Protein AF-0000000083951346 (afdb_homodimer)

Foldseek 3Di:
DPQWAKDAPDDPLLDQAKAWDDWDQDPQFIWTWIQRVNWIKIKGAPAWPDKDKDWPVVVVSNCVRANSNRHFKIKIDDDDPVVVLVVDPPRDPPPDAPWTWMWGDHNTMIMITIHGPDDIDMDTDDD/DPQWAKDAPDDPLQDQAKAWDDWDQDPQFIWTWIQRVNWIKIKGAPAWPDKDKDWPVVVVSNCVNANSNRHFKIKIDDDDPVVVLVPDPPRDPPPDAPWTWMWGDHNTMIMITIHGPDDIDMDTDDD

Structure (mmCIF, N/CA/C/O backbone):
data_AF-0000000083951346-model_v1
#
loop_
_entity.id
_entity.type
_entity.pdbx_description
1 polymer 'Uncharacterized protein'
#
loop_
_atom_site.group_PDB
_atom_site.id
_atom_site.type_symbol
_atom_site.label_atom_id
_atom_site.label_alt_id
_atom_site.label_comp_id
_atom_site.label_asym_id
_atom_site.label_entity_id
_atom_site.label_seq_id
_atom_site.pdbx_PDB_ins_code
_atom_site.Cartn_x
_atom_site.Cartn_y
_atom_site.Cartn_z
_atom_site.occupancy
_atom_site.B_iso_or_equiv
_atom_site.auth_seq_id
_atom_site.auth_comp_id
_atom_site.auth_asym_id
_atom_site.auth_atom_id
_atom_site.pdbx_PDB_model_num
ATOM 1 N N . MET A 1 1 ? 21.234 12.719 1.953 1 44.34 1 MET A N 1
ATOM 2 C CA . MET A 1 1 ? 19.844 12.367 1.73 1 44.34 1 MET A CA 1
ATOM 3 C C . MET A 1 1 ? 18.969 13.617 1.755 1 44.34 1 MET A C 1
ATOM 5 O O . MET A 1 1 ? 19.125 14.477 2.623 1 44.34 1 MET A O 1
ATOM 9 N N . LEU A 1 2 ? 18.438 14.008 0.618 1 54.19 2 LEU A N 1
ATOM 10 C CA . LEU A 1 2 ? 17.688 15.258 0.579 1 54.19 2 LEU A CA 1
ATOM 11 C C . LEU A 1 2 ? 16.578 15.258 1.628 1 54.19 2 LEU A C 1
ATOM 13 O O . LEU A 1 2 ? 15.977 14.211 1.901 1 54.19 2 LEU A O 1
ATOM 17 N N . GLU A 1 3 ? 16.516 16.219 2.391 1 69.62 3 GLU A N 1
ATOM 18 C CA . GLU A 1 3 ? 15.562 16.453 3.48 1 69.62 3 GLU A CA 1
ATOM 19 C C . GLU A 1 3 ? 14.125 16.391 2.982 1 69.62 3 GLU A C 1
ATOM 21 O O . GLU A 1 3 ? 13.812 16.906 1.911 1 69.62 3 GLU A O 1
ATOM 26 N N . THR A 1 4 ? 13.305 15.5 3.465 1 80.06 4 THR A N 1
ATOM 27 C CA . THR A 1 4 ? 11.883 15.453 3.154 1 80.06 4 THR A CA 1
ATOM 28 C C . THR A 1 4 ? 11.234 16.812 3.381 1 80.06 4 THR A C 1
ATOM 30 O O . THR A 1 4 ? 11.523 17.484 4.371 1 80.06 4 THR A O 1
ATOM 33 N N . LYS A 1 5 ? 10.547 17.344 2.381 1 83.38 5 LYS A N 1
ATOM 34 C CA . LYS A 1 5 ? 9.742 18.562 2.52 1 83.38 5 LYS A CA 1
ATOM 35 C C . LYS A 1 5 ? 8.25 18.25 2.402 1 83.38 5 LYS A C 1
ATOM 37 O O . LYS A 1 5 ? 7.805 17.703 1.386 1 83.38 5 LYS A O 1
ATOM 42 N N . GLY A 1 6 ? 7.574 18.422 3.49 1 87.75 6 GLY A N 1
ATOM 43 C CA . GLY A 1 6 ? 6.145 18.156 3.541 1 87.75 6 GLY A CA 1
ATOM 44 C C . GLY A 1 6 ? 5.344 19.344 4.059 1 87.75 6 GLY A C 1
ATOM 45 O O . GLY A 1 6 ? 5.746 20 5.02 1 87.75 6 GLY A O 1
ATOM 46 N N . LEU A 1 7 ? 4.266 19.656 3.389 1 87.81 7 LEU A N 1
ATOM 47 C CA . LEU A 1 7 ? 3.326 20.688 3.809 1 87.81 7 LEU A CA 1
ATOM 48 C C . LEU A 1 7 ? 2.043 20.078 4.355 1 87.81 7 LEU A C 1
ATOM 50 O O . LEU A 1 7 ? 1.389 19.281 3.67 1 87.81 7 LEU A O 1
ATOM 54 N N . PRO A 1 8 ? 1.695 20.406 5.555 1 89.06 8 PRO A N 1
ATOM 55 C CA . PRO A 1 8 ? 0.462 19.844 6.105 1 89.06 8 PRO A CA 1
ATOM 56 C C . PRO A 1 8 ? -0.786 20.312 5.363 1 89.06 8 PRO A C 1
ATOM 58 O O . PRO A 1 8 ? -0.912 21.5 5.051 1 89.06 8 PRO A O 1
ATOM 61 N N . ILE A 1 9 ? -1.622 19.422 5.043 1 87.94 9 ILE A N 1
ATOM 62 C CA . ILE A 1 9 ? -2.871 19.734 4.355 1 87.94 9 ILE A CA 1
ATOM 63 C C . ILE A 1 9 ? -4.039 19.625 5.332 1 87.94 9 ILE A C 1
ATOM 65 O O . ILE A 1 9 ? -5.062 20.297 5.172 1 87.94 9 ILE A O 1
ATOM 69 N N . ALA A 1 10 ? -3.984 18.734 6.223 1 76.25 10 ALA A N 1
ATOM 70 C CA . ALA A 1 10 ? -4.98 18.641 7.285 1 76.25 10 ALA A CA 1
ATOM 71 C C . ALA A 1 10 ? -4.367 18.969 8.648 1 76.25 10 ALA A C 1
ATOM 73 O O . ALA A 1 10 ? -3.453 18.266 9.102 1 76.25 10 ALA A O 1
ATOM 74 N N . THR A 1 11 ? -4.859 19.984 9.094 1 69 11 THR A N 1
ATOM 75 C CA . THR A 1 11 ? -4.324 20.453 10.367 1 69 11 THR A CA 1
ATOM 76 C C . THR A 1 11 ? -5.426 20.531 11.422 1 69 11 THR A C 1
ATOM 78 O O . THR A 1 11 ? -5.195 21 12.539 1 69 11 THR A O 1
ATOM 81 N N . ASP A 1 12 ? -6.484 19.953 10.961 1 73.31 12 ASP A N 1
ATOM 82 C CA . ASP A 1 12 ? -7.559 19.969 11.945 1 73.31 12 ASP A CA 1
ATOM 83 C C . ASP A 1 12 ? -7.328 18.922 13.031 1 73.31 12 ASP A C 1
ATOM 85 O O . ASP A 1 12 ? -6.855 17.812 12.742 1 73.31 12 ASP A O 1
ATOM 89 N N . TYR A 1 13 ? -7.691 19.234 14.211 1 69 13 TYR A N 1
ATOM 90 C CA . TYR A 1 13 ? -7.578 18.375 15.391 1 69 13 TYR A CA 1
ATOM 91 C C . TYR A 1 13 ? -6.152 17.875 15.562 1 69 13 TYR A C 1
ATOM 93 O O . TYR A 1 13 ? -5.898 16.672 15.531 1 69 13 TYR A O 1
ATOM 101 N N . LEU A 1 14 ? -5.242 18.906 15.438 1 66.25 14 LEU A N 1
ATOM 102 C CA . LEU A 1 14 ? -3.84 18.594 15.688 1 66.25 14 LEU A CA 1
ATOM 103 C C . LEU A 1 14 ? -3.662 17.953 17.062 1 66.25 14 LEU A C 1
ATOM 105 O O . LEU A 1 14 ? -4.277 18.391 18.031 1 66.25 14 LEU A O 1
ATOM 109 N N . GLY A 1 15 ? -3.328 16.672 17.141 1 69.44 15 GLY A N 1
ATOM 110 C CA . GLY A 1 15 ? -2.996 15.898 18.312 1 69.44 15 GLY A CA 1
ATOM 111 C C . GLY A 1 15 ? -2.156 14.68 18.016 1 69.44 15 GLY A C 1
ATOM 112 O O . GLY A 1 15 ? -1.783 14.445 16.859 1 69.44 15 GLY A O 1
ATOM 113 N N . ASP A 1 16 ? -1.761 14.156 19.016 1 78.12 16 ASP A N 1
ATOM 114 C CA . ASP A 1 16 ? -0.879 13 18.906 1 78.12 16 ASP A CA 1
ATOM 115 C C . ASP A 1 16 ? -1.68 11.703 18.875 1 78.12 16 ASP A C 1
ATOM 117 O O . ASP A 1 16 ? -1.111 10.617 18.719 1 78.12 16 ASP A O 1
ATOM 121 N N . GLU A 1 17 ? -3.08 12.008 18.906 1 88.44 17 GLU A N 1
ATOM 122 C CA . GLU A 1 17 ? -3.9 10.797 18.906 1 88.44 17 GLU A CA 1
ATOM 123 C C . GLU A 1 17 ? -4.551 10.562 17.547 1 88.44 17 GLU A C 1
ATOM 125 O O . GLU A 1 17 ? -5.738 10.836 17.375 1 88.44 17 GLU A O 1
ATOM 130 N N . VAL A 1 18 ? -3.854 10.203 16.641 1 92.75 18 VAL A N 1
ATOM 131 C CA . VAL A 1 18 ? -4.316 9.797 15.32 1 92.75 18 VAL A CA 1
ATOM 132 C C . VAL A 1 18 ? -4.109 8.297 15.141 1 92.75 18 VAL A C 1
ATOM 134 O O . VAL A 1 18 ? -2.98 7.801 15.211 1 92.75 18 VAL A O 1
ATOM 137 N N . ARG A 1 19 ? -5.227 7.613 14.945 1 94.75 19 ARG A N 1
ATOM 138 C CA . ARG A 1 19 ? -5.168 6.16 14.82 1 94.75 19 ARG A CA 1
ATOM 139 C C . ARG A 1 19 ? -5.711 5.703 13.469 1 94.75 19 ARG A C 1
ATOM 141 O O . ARG A 1 19 ? -6.734 6.207 13.008 1 94.75 19 ARG A O 1
ATOM 148 N N . PHE A 1 20 ? -4.996 4.809 12.945 1 96.25 20 PHE A N 1
ATOM 149 C CA . PHE A 1 20 ? -5.414 4.172 11.703 1 96.25 20 PHE A CA 1
ATOM 150 C C . PHE A 1 20 ? -6.535 3.17 11.961 1 96.25 20 PHE A C 1
ATOM 152 O O . PHE A 1 20 ? -6.473 2.393 12.914 1 96.25 20 PHE A O 1
ATOM 159 N N . ILE A 1 21 ? -7.574 3.182 11.109 1 97.31 21 ILE A N 1
ATOM 160 C CA . ILE A 1 21 ? -8.68 2.244 11.281 1 97.31 21 ILE A CA 1
ATOM 161 C C . ILE A 1 21 ? -8.711 1.255 10.125 1 97.31 21 ILE A C 1
ATOM 163 O O . ILE A 1 21 ? -8.664 0.04 10.328 1 97.31 21 ILE A O 1
ATOM 167 N N . ARG A 1 22 ? -8.789 1.801 8.922 1 98.12 22 ARG A N 1
ATOM 168 C CA . ARG A 1 22 ? -8.891 0.912 7.77 1 98.12 22 ARG A CA 1
ATOM 169 C C . ARG A 1 22 ? -8.469 1.622 6.488 1 98.12 22 ARG A C 1
ATOM 171 O O . ARG A 1 22 ? -8.469 2.854 6.426 1 98.12 22 ARG A O 1
ATOM 178 N N . LEU A 1 23 ? -8 0.886 5.527 1 98.69 23 LEU A N 1
ATOM 179 C CA . LEU A 1 23 ? -7.656 1.321 4.176 1 98.69 23 LEU A CA 1
ATOM 180 C C . LEU A 1 23 ? -8.328 0.434 3.133 1 98.69 23 LEU A C 1
ATOM 182 O O . LEU A 1 23 ? -8.219 -0.792 3.191 1 98.69 23 LEU A O 1
ATOM 186 N N . CYS A 1 24 ? -9.109 1.025 2.229 1 98.75 24 CYS A N 1
ATOM 187 C CA . CYS A 1 24 ? -9.742 0.291 1.142 1 98.75 24 CYS A CA 1
ATOM 188 C C . CYS A 1 24 ? -9.461 0.949 -0.203 1 98.75 24 CYS A C 1
ATOM 190 O O . CYS A 1 24 ? -9.617 2.162 -0.35 1 98.75 24 CYS A O 1
ATOM 192 N N . TYR A 1 25 ? -9.023 0.159 -1.106 1 98.5 25 TYR A N 1
ATOM 193 C CA . TYR A 1 25 ? -8.727 0.633 -2.453 1 98.5 25 TYR A CA 1
ATOM 194 C C . TYR A 1 25 ? -9.461 -0.204 -3.498 1 98.5 25 TYR A C 1
ATOM 196 O O . TYR A 1 25 ? -9.445 -1.436 -3.439 1 98.5 25 TYR A O 1
ATOM 204 N N . ASP A 1 26 ? -10.172 0.441 -4.344 1 97.88 26 ASP A N 1
ATOM 205 C CA . ASP A 1 26 ? -10.82 -0.194 -5.488 1 97.88 26 ASP A CA 1
ATOM 206 C C . ASP A 1 26 ? -10.938 0.78 -6.66 1 97.88 26 ASP A C 1
ATOM 208 O O . ASP A 1 26 ? -10.18 1.743 -6.754 1 97.88 26 ASP A O 1
ATOM 212 N N . SER A 1 27 ? -11.812 0.494 -7.605 1 95.81 27 SER A N 1
ATOM 213 C CA . SER A 1 27 ? -11.922 1.285 -8.828 1 95.81 27 SER A CA 1
ATOM 214 C C . SER A 1 27 ? -12.383 2.707 -8.523 1 95.81 27 SER A C 1
ATOM 216 O O . SER A 1 27 ? -12.258 3.598 -9.367 1 95.81 27 SER A O 1
ATOM 218 N N . GLN A 1 28 ? -12.961 2.953 -7.312 1 95.69 28 GLN A N 1
ATOM 219 C CA . GLN A 1 28 ? -13.469 4.277 -6.965 1 95.69 28 GLN A CA 1
ATOM 220 C C . GLN A 1 28 ? -12.383 5.125 -6.305 1 95.69 28 GLN A C 1
ATOM 222 O O . GLN A 1 28 ? -12.586 6.32 -6.066 1 95.69 28 GLN A O 1
ATOM 227 N N . GLY A 1 29 ? -11.258 4.547 -6.047 1 97.06 29 GLY A N 1
ATOM 228 C CA . GLY A 1 29 ? -10.172 5.27 -5.41 1 97.06 29 GLY A CA 1
ATOM 229 C C . GLY A 1 29 ? -9.703 4.629 -4.113 1 97.06 29 GLY A C 1
ATOM 230 O O . GLY A 1 29 ? -9.883 3.428 -3.912 1 97.06 29 GLY A O 1
ATOM 231 N N . LEU A 1 30 ? -8.984 5.363 -3.355 1 98.12 30 LEU A N 1
ATOM 232 C CA . LEU A 1 30 ? -8.438 4.922 -2.078 1 98.12 30 LEU A CA 1
ATOM 233 C C . LEU A 1 30 ? -9.109 5.648 -0.917 1 98.12 30 LEU A C 1
ATOM 235 O O . LEU A 1 30 ? -9.172 6.883 -0.904 1 98.12 30 LEU A O 1
ATOM 239 N N . ASP A 1 31 ? -9.68 4.914 -0.006 1 98.5 31 ASP A N 1
ATOM 240 C CA . ASP A 1 31 ? -10.258 5.449 1.223 1 98.5 31 ASP A CA 1
ATOM 241 C C . ASP A 1 31 ? -9.453 5.02 2.443 1 98.5 31 ASP A C 1
ATOM 243 O O . ASP A 1 31 ? -9.18 3.83 2.629 1 98.5 31 ASP A O 1
ATOM 247 N N . ILE A 1 32 ? -9.039 5.965 3.203 1 98.06 32 ILE A N 1
ATOM 248 C CA . ILE A 1 32 ? -8.367 5.699 4.469 1 98.06 32 ILE A CA 1
ATOM 249 C C . ILE A 1 32 ? -9.18 6.281 5.621 1 98.06 32 ILE A C 1
ATOM 251 O O . ILE A 1 32 ? -9.461 7.48 5.645 1 98.06 32 ILE A O 1
ATOM 255 N N . GLU A 1 33 ? -9.531 5.402 6.492 1 97.69 33 GLU A N 1
ATOM 256 C CA . GLU A 1 33 ? -10.289 5.82 7.664 1 97.69 33 GLU A CA 1
ATOM 257 C C . GLU A 1 33 ? -9.383 5.953 8.891 1 97.69 33 GLU A C 1
ATOM 259 O O . GLU A 1 33 ? -8.594 5.051 9.18 1 97.69 33 GLU A O 1
ATOM 264 N N . LEU A 1 34 ? -9.523 7.051 9.594 1 95.69 34 LEU A N 1
ATOM 265 C CA . LEU A 1 34 ? -8.719 7.348 10.773 1 95.69 34 LEU A CA 1
ATOM 266 C C . LEU A 1 34 ? -9.609 7.801 11.93 1 95.69 34 LEU A C 1
ATOM 268 O O . LEU A 1 34 ? -10.734 8.258 11.719 1 95.69 34 LEU A O 1
ATOM 272 N N . SER A 1 35 ? -9.109 7.598 13.094 1 95.31 35 SER A N 1
ATOM 273 C CA . SER A 1 35 ? -9.586 8.312 14.273 1 95.31 35 SER A CA 1
ATOM 274 C C . SER A 1 35 ? -8.625 9.43 14.664 1 95.31 35 SER A C 1
ATOM 276 O O . SER A 1 35 ? -7.461 9.18 14.984 1 95.31 35 SER A O 1
ATOM 278 N N . VAL A 1 36 ? -9.07 10.672 14.586 1 92.81 36 VAL A N 1
ATOM 279 C CA . VAL A 1 36 ? -8.273 11.836 14.945 1 92.81 36 VAL A CA 1
ATOM 280 C C . VAL A 1 36 ? -8.828 12.477 16.219 1 92.81 36 VAL A C 1
ATOM 282 O O . VAL A 1 36 ? -9.875 13.125 16.188 1 92.81 36 VAL A O 1
ATOM 285 N N . GLU A 1 37 ? -8.117 12.25 17.297 1 90.31 37 GLU A N 1
ATOM 286 C CA . GLU A 1 37 ? -8.531 12.773 18.594 1 90.31 37 GLU A CA 1
ATOM 287 C C . GLU A 1 37 ? -9.969 12.398 18.906 1 90.31 37 GLU A C 1
ATOM 289 O O . GLU A 1 37 ? -10.758 13.242 19.344 1 90.31 37 GLU A O 1
ATOM 294 N N . GLY A 1 38 ? -10.266 11.18 18.5 1 90.31 38 GLY A N 1
ATOM 295 C CA . GLY A 1 38 ? -11.57 10.648 18.844 1 90.31 38 GLY A CA 1
ATOM 296 C C . GLY A 1 38 ? -12.594 10.828 17.734 1 90.31 38 GLY A C 1
ATOM 297 O O . GLY A 1 38 ? -13.672 10.234 17.781 1 90.31 38 GLY A O 1
ATOM 298 N N . SER A 1 39 ? -12.344 11.719 16.828 1 92.56 39 SER A N 1
ATOM 299 C CA . SER A 1 39 ? -13.242 11.938 15.703 1 92.56 39 SER A CA 1
ATOM 300 C C . SER A 1 39 ? -12.852 11.078 14.508 1 92.56 39 SER A C 1
ATOM 302 O O . SER A 1 39 ? -11.664 10.93 14.211 1 92.56 39 SER A O 1
ATOM 304 N N . ARG A 1 40 ? -13.805 10.594 13.852 1 94.25 40 ARG A N 1
ATOM 305 C CA . ARG A 1 40 ? -13.531 9.734 12.703 1 94.25 40 ARG A CA 1
ATOM 306 C C . ARG A 1 40 ? -13.43 10.547 11.414 1 94.25 40 ARG A C 1
ATOM 308 O O . ARG A 1 40 ? -14.305 11.367 11.133 1 94.25 40 ARG A O 1
ATOM 315 N N . ALA A 1 41 ? -12.43 10.297 10.672 1 94.25 41 ALA A N 1
ATOM 316 C CA . ALA A 1 41 ? -12.195 10.969 9.398 1 94.25 41 ALA A CA 1
ATOM 317 C C . ALA A 1 41 ? -11.984 9.953 8.273 1 94.25 41 ALA A C 1
ATOM 319 O O . ALA A 1 41 ? -11.352 8.914 8.477 1 94.25 41 ALA A O 1
ATOM 320 N N . LEU A 1 42 ? -12.586 10.227 7.152 1 96.81 42 LEU A N 1
ATOM 321 C CA . LEU A 1 42 ? -12.336 9.484 5.922 1 96.81 42 LEU A CA 1
ATOM 322 C C . LEU A 1 42 ? -11.578 10.336 4.914 1 96.81 42 LEU A C 1
ATOM 324 O O . LEU A 1 42 ? -12.047 11.398 4.516 1 96.81 42 LEU A O 1
ATOM 328 N N . VAL A 1 43 ? -10.398 9.891 4.586 1 96.69 43 VAL A N 1
ATOM 329 C CA . VAL A 1 43 ? -9.602 10.562 3.559 1 96.69 43 VAL A CA 1
ATOM 330 C C . VAL A 1 43 ? -9.742 9.812 2.232 1 96.69 43 VAL A C 1
ATOM 332 O O . VAL A 1 43 ? -9.43 8.625 2.143 1 96.69 43 VAL A O 1
ATOM 335 N N . HIS A 1 44 ? -10.172 10.531 1.217 1 97.5 44 HIS A N 1
ATOM 336 C CA . HIS A 1 44 ? -10.398 9.922 -0.092 1 97.5 44 HIS A CA 1
ATOM 337 C C . HIS A 1 44 ? -9.414 10.469 -1.125 1 97.5 44 HIS A C 1
ATOM 339 O O . HIS A 1 44 ? -9.266 11.688 -1.263 1 97.5 44 HIS A O 1
ATOM 345 N N . PHE A 1 45 ? -8.711 9.57 -1.829 1 96.94 45 PHE A N 1
ATOM 346 C CA . PHE A 1 45 ? -7.836 9.914 -2.943 1 96.94 45 PHE A CA 1
ATOM 347 C C . PHE A 1 45 ? -8.406 9.398 -4.258 1 96.94 45 PHE A C 1
ATOM 349 O O . PHE A 1 45 ? -8.703 8.211 -4.387 1 96.94 45 PHE A O 1
ATOM 356 N N . ASP A 1 46 ? -8.477 10.25 -5.164 1 95.25 46 ASP A N 1
ATOM 357 C CA . ASP A 1 46 ? -8.859 9.859 -6.52 1 95.25 46 ASP A CA 1
ATOM 358 C C . ASP A 1 46 ? -7.629 9.664 -7.402 1 95.25 46 ASP A C 1
ATOM 360 O O . ASP A 1 46 ? -6.535 10.133 -7.07 1 95.25 46 ASP A O 1
ATOM 364 N N . SER A 1 47 ? -7.77 8.906 -8.508 1 92.69 47 SER A N 1
ATOM 365 C CA . SER A 1 47 ? -6.75 8.742 -9.539 1 92.69 47 SER A CA 1
ATOM 366 C C . SER A 1 47 ? -5.426 8.289 -8.938 1 92.69 47 SER A C 1
ATOM 368 O O . SER A 1 47 ? -4.379 8.883 -9.195 1 92.69 47 SER A O 1
ATOM 370 N N . VAL A 1 48 ? -5.527 7.336 -8.094 1 94.06 48 VAL A N 1
ATOM 371 C CA . VAL A 1 48 ? -4.359 6.82 -7.383 1 94.06 48 VAL A CA 1
ATOM 372 C C . VAL A 1 48 ? -3.477 6.031 -8.344 1 94.06 48 VAL A C 1
ATOM 374 O O . VAL A 1 48 ? -3.975 5.219 -9.133 1 94.06 48 VAL A O 1
ATOM 377 N N . VAL A 1 49 ? -2.201 6.305 -8.289 1 91.25 49 VAL A N 1
ATOM 378 C CA . VAL A 1 49 ? -1.22 5.605 -9.117 1 91.25 49 VAL A CA 1
ATOM 379 C C . VAL A 1 49 ? -0.539 4.516 -8.289 1 91.25 49 VAL A C 1
ATOM 381 O O . VAL A 1 49 ? -0.169 3.467 -8.82 1 91.25 49 VAL A O 1
ATOM 384 N N . GLY A 1 50 ? -0.372 4.766 -7.082 1 94.69 50 GLY A N 1
ATOM 385 C CA . GLY A 1 50 ? 0.215 3.809 -6.156 1 94.69 50 GLY A CA 1
ATOM 386 C C . GLY A 1 50 ? 0.152 4.262 -4.711 1 94.69 50 GLY A C 1
ATOM 387 O O . GLY A 1 50 ? -0.094 5.434 -4.43 1 94.69 50 GLY A O 1
ATOM 388 N N . PHE A 1 51 ? 0.336 3.33 -3.814 1 97.06 51 PHE A N 1
ATOM 389 C CA . PHE A 1 51 ? 0.441 3.672 -2.4 1 97.06 51 PHE A CA 1
ATOM 390 C C . PHE A 1 51 ? 1.242 2.617 -1.647 1 97.06 51 PHE A C 1
ATOM 392 O O . PHE A 1 51 ? 1.416 1.498 -2.133 1 97.06 51 PHE A O 1
ATOM 399 N N . ARG A 1 52 ? 1.69 3.035 -0.501 1 96.5 52 ARG A N 1
ATOM 400 C CA . ARG A 1 52 ? 2.514 2.223 0.389 1 96.5 52 ARG A CA 1
ATOM 401 C C . ARG A 1 52 ? 2.102 2.416 1.845 1 96.5 52 ARG A C 1
ATOM 403 O O . ARG A 1 52 ? 1.908 3.547 2.295 1 96.5 52 ARG A O 1
ATOM 410 N N . MET A 1 53 ? 1.829 1.314 2.506 1 96.88 53 MET A N 1
ATOM 411 C CA . MET A 1 53 ? 1.558 1.35 3.939 1 96.88 53 MET A CA 1
ATOM 412 C C . MET A 1 53 ? 2.691 0.701 4.727 1 96.88 53 MET A C 1
ATOM 414 O O . MET A 1 53 ? 3.119 -0.409 4.402 1 96.88 53 MET A O 1
ATOM 418 N N . LEU A 1 54 ? 3.287 1.391 5.676 1 94.12 54 LEU A N 1
ATOM 419 C CA . LEU A 1 54 ? 4.32 0.889 6.578 1 94.12 54 LEU A CA 1
ATOM 420 C C . LEU A 1 54 ? 4.039 1.315 8.016 1 94.12 54 LEU A C 1
ATOM 422 O O . LEU A 1 54 ? 3.299 2.273 8.25 1 94.12 54 LEU A O 1
ATOM 426 N N . ASP A 1 55 ? 4.652 0.578 8.875 1 90.44 55 ASP A N 1
ATOM 427 C CA . ASP A 1 55 ? 4.602 0.997 10.273 1 90.44 55 ASP A CA 1
ATOM 428 C C . ASP A 1 55 ? 5.34 2.316 10.477 1 90.44 55 ASP A C 1
ATOM 430 O O . ASP A 1 55 ? 6.309 2.607 9.773 1 90.44 55 ASP A O 1
ATOM 434 N N . GLU A 1 56 ? 4.961 3.092 11.391 1 84 56 GLU A N 1
ATOM 435 C CA . GLU A 1 56 ? 5.531 4.402 11.688 1 84 56 GLU A CA 1
ATOM 436 C C . GLU A 1 56 ? 7.023 4.301 11.984 1 84 56 GLU A C 1
ATOM 438 O O . GLU A 1 56 ? 7.797 5.195 11.633 1 84 56 GLU A O 1
ATOM 443 N N . GLY A 1 57 ? 7.406 3.209 12.602 1 82.19 57 GLY A N 1
ATOM 444 C CA . GLY A 1 57 ? 8.812 3.018 12.922 1 82.19 57 GLY A CA 1
ATOM 445 C C . GLY A 1 57 ? 9.688 2.865 11.688 1 82.19 57 GLY A C 1
ATOM 446 O O . GLY A 1 57 ? 10.906 3.041 11.758 1 82.19 57 GLY A O 1
ATOM 447 N N . ASP A 1 58 ? 9.055 2.586 10.602 1 83.69 58 ASP A N 1
ATOM 448 C CA . 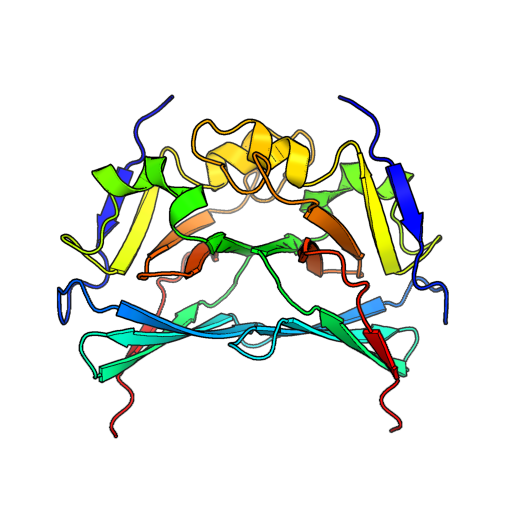ASP A 1 58 ? 9.805 2.367 9.367 1 83.69 58 ASP A CA 1
ATOM 449 C C . ASP A 1 58 ? 9.875 3.645 8.531 1 83.69 58 ASP A C 1
ATOM 451 O O . ASP A 1 58 ? 10.453 3.652 7.445 1 83.69 58 ASP A O 1
ATOM 455 N N . LEU A 1 59 ? 9.297 4.77 9.008 1 83 59 LEU A N 1
ATOM 456 C CA . LEU A 1 59 ? 9.297 6.031 8.281 1 83 59 LEU A CA 1
ATOM 457 C C . LEU A 1 59 ? 9.805 7.168 9.156 1 83 59 LEU A C 1
ATOM 459 O O . LEU A 1 59 ? 9.391 8.32 8.992 1 83 59 LEU A O 1
ATOM 463 N N . MET A 1 60 ? 10.641 6.852 10.031 1 78.06 60 MET A N 1
ATOM 464 C CA . MET A 1 60 ? 11.117 7.812 11.023 1 78.06 60 MET A CA 1
ATOM 465 C C . MET A 1 60 ? 11.836 8.977 10.352 1 78.06 60 MET A C 1
ATOM 467 O O . MET A 1 60 ? 11.828 10.094 10.859 1 78.06 60 MET A O 1
ATOM 471 N N . GLU A 1 61 ? 12.367 8.836 9.25 1 80.56 61 GLU A N 1
ATOM 472 C CA . GLU A 1 61 ? 13.109 9.883 8.547 1 80.56 61 GLU A CA 1
ATOM 473 C C . GLU A 1 61 ? 12.18 11.008 8.102 1 80.56 61 GLU A C 1
ATOM 475 O O . GLU A 1 61 ? 12.633 12.117 7.809 1 80.56 61 GLU A O 1
ATOM 480 N N . PHE A 1 62 ? 10.922 10.742 8.078 1 80.5 62 PHE A N 1
ATOM 481 C CA . PHE A 1 62 ? 9.953 11.734 7.629 1 80.5 62 PHE A CA 1
ATOM 482 C C . PHE A 1 62 ? 9.461 12.578 8.805 1 80.5 62 PHE A C 1
ATOM 484 O O . PHE A 1 62 ? 8.867 13.641 8.609 1 80.5 62 PHE A O 1
ATOM 491 N N . TRP A 1 63 ? 9.789 12.211 10.047 1 78.81 63 TRP A N 1
ATOM 492 C CA . TRP A 1 63 ? 9.125 12.758 11.219 1 78.81 63 TRP A CA 1
ATOM 493 C C . TRP A 1 63 ? 9.57 14.195 11.469 1 78.81 63 TRP A C 1
ATOM 495 O O . TRP A 1 63 ? 8.852 14.977 12.109 1 78.81 63 TRP A O 1
ATOM 505 N N . THR A 1 64 ? 10.695 14.461 10.984 1 80.38 64 THR A N 1
ATOM 506 C CA . THR A 1 64 ? 11.156 15.828 11.203 1 80.38 64 THR A CA 1
ATOM 507 C C . THR A 1 64 ? 10.227 16.828 10.531 1 80.38 64 THR A C 1
ATOM 509 O O . THR A 1 64 ? 9.969 17.906 11.078 1 80.38 64 THR A O 1
ATOM 512 N N . GLU A 1 65 ? 9.672 16.438 9.422 1 81.88 65 GLU A N 1
ATOM 513 C CA . GLU A 1 65 ? 8.82 17.344 8.656 1 81.88 65 GLU A CA 1
ATOM 514 C C . GLU A 1 65 ? 7.355 16.922 8.727 1 81.88 65 GLU A C 1
ATOM 516 O O . GLU A 1 65 ? 6.457 17.75 8.578 1 81.88 65 GLU A O 1
ATOM 521 N N . CYS A 1 66 ? 7.172 15.711 8.922 1 85.88 66 CYS A N 1
ATOM 522 C CA . CYS A 1 66 ? 5.824 15.156 8.875 1 85.88 66 CYS A CA 1
ATOM 523 C C . CYS A 1 66 ? 5.508 14.391 10.156 1 85.88 66 CYS A C 1
ATOM 525 O O . CYS A 1 66 ? 5.637 13.164 10.195 1 85.88 66 CYS A O 1
ATOM 527 N N . SER A 1 67 ? 5.191 15.086 11.156 1 83.81 67 SER A N 1
ATOM 528 C CA . SER A 1 67 ? 4.879 14.445 12.43 1 83.81 67 SER A CA 1
ATOM 529 C C . SER A 1 67 ? 3.496 14.844 12.93 1 83.81 67 SER A C 1
ATOM 531 O O . SER A 1 67 ? 2.924 15.828 12.453 1 83.81 67 SER A O 1
ATOM 533 N N . LEU A 1 68 ? 3.062 14.125 13.906 1 85.19 68 LEU A N 1
ATOM 534 C CA . LEU A 1 68 ? 1.727 14.344 14.453 1 85.19 68 LEU A CA 1
ATOM 535 C C . LEU A 1 68 ? 1.65 15.68 15.18 1 85.19 68 LEU A C 1
ATOM 537 O O . LEU A 1 68 ? 0.557 16.188 15.43 1 85.19 68 LEU A O 1
ATOM 541 N N . SER A 1 69 ? 2.775 16.172 15.422 1 83.56 69 SER A N 1
ATOM 542 C CA . SER A 1 69 ? 2.785 17.469 16.078 1 83.56 69 SER A CA 1
ATOM 543 C C . SER A 1 69 ? 2.41 18.578 15.094 1 83.56 69 SER A C 1
ATOM 545 O O . SER A 1 69 ? 1.912 19.641 15.5 1 83.56 69 SER A O 1
ATOM 547 N N . ASN A 1 70 ? 2.617 18.297 13.82 1 85.94 70 ASN A N 1
ATOM 548 C CA . ASN A 1 70 ? 2.383 19.359 12.836 1 85.94 70 ASN A CA 1
ATOM 549 C C . ASN A 1 70 ? 1.253 18.984 11.875 1 85.94 70 ASN A C 1
ATOM 551 O O . ASN A 1 70 ? 0.852 19.797 11.039 1 85.94 70 ASN A O 1
ATOM 555 N N . GLY A 1 71 ? 0.744 17.812 11.992 1 89.31 71 GLY A N 1
ATOM 556 C CA . GLY A 1 71 ? -0.34 17.359 11.133 1 89.31 71 GLY A CA 1
ATOM 557 C C . GLY A 1 71 ? -0.402 15.852 10.984 1 89.31 71 GLY A C 1
ATOM 558 O O . GLY A 1 71 ? 0.41 15.133 11.562 1 89.31 71 GLY A O 1
ATOM 559 N N . TRP A 1 72 ? -1.425 15.477 10.219 1 92.38 72 TRP A N 1
ATOM 560 C CA . TRP A 1 72 ? -1.548 14.039 10.031 1 92.38 72 TRP A CA 1
ATOM 561 C C . TRP A 1 72 ? -1.729 13.688 8.562 1 92.38 72 TRP A C 1
ATOM 563 O O . TRP A 1 72 ? -1.802 12.516 8.203 1 92.38 72 TRP A O 1
ATOM 573 N N . LEU A 1 73 ? -1.783 14.711 7.777 1 94.19 73 LEU A N 1
ATOM 574 C CA . LEU A 1 73 ? -1.808 14.578 6.324 1 94.19 73 LEU A CA 1
ATOM 575 C C . LEU A 1 73 ? -0.935 15.641 5.664 1 94.19 73 LEU A C 1
ATOM 577 O O . LEU A 1 73 ? -1.139 16.828 5.879 1 94.19 73 LEU A O 1
ATOM 581 N N . PHE A 1 74 ? -0.004 15.18 4.816 1 94 74 PHE A N 1
ATOM 582 C CA . PHE A 1 74 ? 0.991 16.094 4.262 1 94 74 PHE A CA 1
ATOM 583 C C . PHE A 1 74 ? 1.087 15.922 2.748 1 94 74 PHE A C 1
ATOM 585 O O . PHE A 1 74 ? 1.011 14.805 2.232 1 94 74 PHE A O 1
ATOM 592 N N . ARG A 1 75 ? 1.281 17 2.105 1 93.81 75 ARG A N 1
ATOM 593 C CA . ARG A 1 75 ? 1.748 16.969 0.723 1 93.81 75 ARG A CA 1
ATOM 594 C C . ARG A 1 75 ? 3.271 17 0.659 1 93.81 75 ARG A C 1
ATOM 596 O O . ARG A 1 75 ? 3.914 17.859 1.252 1 93.81 75 ARG A O 1
ATOM 603 N N . ILE A 1 76 ? 3.828 16 -0.04 1 92.5 76 ILE A N 1
ATOM 604 C CA . ILE A 1 76 ? 5.281 15.867 -0.093 1 92.5 76 ILE A CA 1
ATOM 605 C C . ILE A 1 76 ? 5.805 16.453 -1.402 1 92.5 76 ILE A C 1
ATOM 607 O O . ILE A 1 76 ? 5.371 16.062 -2.486 1 92.5 76 ILE A O 1
ATOM 611 N N . SER A 1 77 ? 6.723 17.328 -1.28 1 88.25 77 SER A N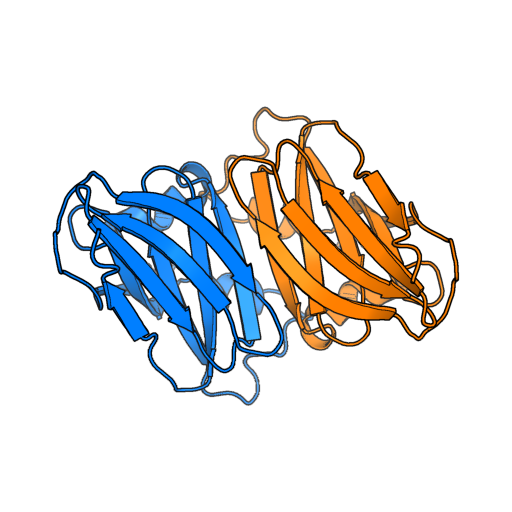 1
ATOM 612 C CA . SER A 1 77 ? 7.246 17.969 -2.479 1 88.25 77 SER A CA 1
ATOM 613 C C . SER A 1 77 ? 8.617 17.438 -2.846 1 88.25 77 SER A C 1
ATOM 615 O O . SER A 1 77 ? 9.039 17.516 -4 1 88.25 77 SER A O 1
ATOM 617 N N . ASN A 1 78 ? 9.25 16.906 -1.861 1 84.44 78 ASN A N 1
ATOM 618 C CA . ASN A 1 78 ? 10.578 16.344 -2.094 1 84.44 78 ASN A CA 1
ATOM 619 C C . ASN A 1 78 ? 10.938 15.305 -1.044 1 84.44 78 ASN A C 1
ATOM 621 O O . ASN A 1 78 ? 10.383 15.305 0.055 1 84.44 78 ASN A O 1
ATOM 625 N N . GLY A 1 79 ? 11.906 14.375 -1.497 1 83 79 GLY A N 1
ATOM 626 C CA . GLY A 1 79 ? 12.508 13.453 -0.544 1 83 79 GLY A CA 1
ATOM 627 C C . GLY A 1 79 ? 11.531 12.414 -0.03 1 83 79 GLY A C 1
ATOM 628 O O . GLY A 1 79 ? 11.688 11.906 1.082 1 83 79 GLY A O 1
ATOM 629 N N . GLY A 1 80 ? 10.562 12.234 -0.685 1 87.88 80 GLY A N 1
ATOM 630 C CA . GLY A 1 80 ? 9.555 11.297 -0.222 1 87.88 80 GLY A CA 1
ATOM 631 C C . GLY A 1 80 ? 9.672 9.93 -0.867 1 87.88 80 GLY A C 1
ATOM 632 O O . GLY A 1 80 ? 10.781 9.445 -1.114 1 87.88 80 GLY A O 1
ATOM 633 N N . TRP A 1 81 ? 8.578 9.281 -0.867 1 88.5 81 TRP A N 1
ATOM 634 C CA . TRP A 1 81 ? 8.484 7.93 -1.421 1 88.5 81 TRP A CA 1
ATOM 635 C C . TRP A 1 81 ? 8.828 7.93 -2.908 1 88.5 81 TRP A C 1
ATOM 637 O O . TRP A 1 81 ? 9.453 6.988 -3.408 1 88.5 81 TRP A O 1
ATOM 647 N N . TYR A 1 82 ? 8.453 8.945 -3.615 1 85 82 TYR A N 1
ATOM 648 C CA . TYR A 1 82 ? 8.719 9.047 -5.047 1 85 82 TYR A CA 1
ATOM 649 C C . TYR A 1 82 ? 10.211 8.914 -5.328 1 85 82 TYR A C 1
ATOM 651 O O . TYR A 1 82 ? 10.617 8.211 -6.258 1 85 82 TYR A O 1
ATOM 659 N N . ARG A 1 83 ? 10.906 9.602 -4.625 1 82.06 83 ARG A N 1
ATOM 660 C CA . ARG A 1 83 ? 12.352 9.547 -4.82 1 82.06 83 ARG A CA 1
ATOM 661 C C . ARG A 1 83 ? 12.875 8.125 -4.641 1 82.06 83 ARG A C 1
ATOM 663 O O . ARG A 1 83 ? 13.773 7.691 -5.363 1 82.06 83 ARG A O 1
ATOM 670 N N . GLN A 1 84 ? 12.352 7.461 -3.711 1 82.25 84 GLN A N 1
ATOM 671 C CA . GLN A 1 84 ? 12.75 6.078 -3.467 1 82.25 84 GLN A CA 1
ATOM 672 C C . GLN A 1 84 ? 12.391 5.184 -4.652 1 82.25 84 GLN A C 1
ATOM 674 O O . GLN A 1 84 ? 13.227 4.418 -5.133 1 82.25 84 GLN A O 1
ATOM 679 N N . GLU A 1 85 ? 11.188 5.332 -5.16 1 82.56 85 GLU A N 1
ATOM 680 C CA . GLU A 1 85 ? 10.75 4.539 -6.305 1 82.56 85 GLU A CA 1
ATOM 681 C C . GLU A 1 85 ? 11.516 4.922 -7.57 1 82.56 85 GLU A C 1
ATOM 683 O O . GLU A 1 85 ? 11.805 4.066 -8.406 1 82.56 85 GLU A O 1
ATOM 688 N N . ALA A 1 86 ? 11.812 6.172 -7.641 1 79.31 86 ALA A N 1
ATOM 689 C CA . ALA A 1 86 ? 12.492 6.676 -8.836 1 79.31 86 ALA A CA 1
ATOM 690 C C . ALA A 1 86 ? 13.906 6.125 -8.938 1 79.31 86 ALA A C 1
ATOM 692 O O . ALA A 1 86 ? 14.523 6.18 -10 1 79.31 86 ALA A O 1
ATOM 693 N N . GLU A 1 87 ? 14.422 5.602 -7.855 1 77.06 87 GLU A N 1
ATOM 694 C CA . GLU A 1 87 ? 15.766 5.027 -7.867 1 77.06 87 GLU A CA 1
ATOM 695 C C . GLU A 1 87 ? 15.773 3.668 -8.562 1 77.06 87 GLU A C 1
ATOM 697 O O . GLU A 1 87 ? 16.828 3.168 -8.945 1 77.06 87 GLU A O 1
ATOM 702 N N . ARG A 1 88 ? 14.586 3.193 -8.766 1 76.88 88 ARG A N 1
ATOM 703 C CA . ARG A 1 88 ? 14.477 1.898 -9.43 1 76.88 88 ARG A CA 1
ATOM 704 C C . ARG A 1 88 ? 14.391 2.064 -10.938 1 76.88 88 ARG A C 1
ATOM 706 O O . ARG A 1 88 ? 13.742 2.988 -11.438 1 76.88 88 ARG A O 1
ATOM 713 N N . SER A 1 89 ? 15.039 1.228 -11.602 1 70.31 89 SER A N 1
ATOM 714 C CA . SER A 1 89 ? 15.047 1.302 -13.062 1 70.31 89 SER A CA 1
ATOM 715 C C . SER A 1 89 ? 13.664 1.038 -13.633 1 70.31 89 SER A C 1
ATOM 717 O O . SER A 1 89 ? 13.305 1.574 -14.688 1 70.31 89 SER A O 1
ATOM 719 N N . GLY A 1 90 ? 12.805 0.331 -12.875 1 71.19 90 GLY A N 1
ATOM 720 C CA . GLY A 1 90 ? 11.531 -0.093 -13.453 1 71.19 90 GLY A CA 1
ATOM 721 C C . GLY A 1 90 ? 10.383 0.84 -13.125 1 71.19 90 GLY A C 1
ATOM 722 O O . GLY A 1 90 ? 9.25 0.611 -13.547 1 71.19 90 GLY A O 1
ATOM 723 N N . PHE A 1 91 ? 10.688 1.859 -12.422 1 76.12 91 PHE A N 1
ATOM 724 C CA . PHE A 1 91 ? 9.617 2.756 -12.008 1 76.12 91 PHE A CA 1
ATOM 725 C C . PHE A 1 91 ? 9.375 3.836 -13.055 1 76.12 91 PHE A C 1
ATOM 727 O O . PHE A 1 91 ? 10.273 4.629 -13.359 1 76.12 91 PHE A O 1
ATOM 734 N N . MET A 1 92 ? 8.172 3.852 -13.711 1 68 92 MET A N 1
ATOM 735 C CA . MET A 1 92 ? 7.867 4.727 -14.836 1 68 92 MET A CA 1
ATOM 736 C C . MET A 1 92 ? 6.902 5.832 -14.422 1 68 92 MET A C 1
ATOM 738 O O . MET A 1 92 ? 6.668 6.773 -15.18 1 68 92 MET A O 1
ATOM 742 N N . ALA A 1 93 ? 6.133 5.652 -13.32 1 60.5 93 ALA A N 1
ATOM 743 C CA . ALA A 1 93 ? 5.051 6.574 -12.977 1 60.5 93 ALA A CA 1
ATOM 744 C C . ALA A 1 93 ? 5.48 8.023 -13.188 1 60.5 93 ALA A C 1
ATOM 746 O O . ALA A 1 93 ? 4.656 8.875 -13.539 1 60.5 93 ALA A O 1
ATOM 747 N N . SER A 1 94 ? 6.82 8.43 -13.039 1 55.97 94 SER A N 1
ATOM 748 C CA . SER A 1 94 ? 7.258 9.82 -13.109 1 55.97 94 SER A CA 1
ATOM 749 C C . SER A 1 94 ? 7.277 10.32 -14.547 1 55.97 94 SER A C 1
ATOM 751 O O . SER A 1 94 ? 7.332 11.531 -14.789 1 55.97 94 SER A O 1
ATOM 753 N N . ALA A 1 95 ? 7.555 9.43 -15.531 1 55.41 95 ALA A N 1
ATOM 754 C CA . ALA A 1 95 ? 8.055 10.062 -16.75 1 55.41 95 ALA A CA 1
ATOM 755 C C . ALA A 1 95 ? 7.016 11.016 -17.344 1 55.41 95 ALA A C 1
ATOM 757 O O . ALA A 1 95 ? 7.371 12 -17.984 1 55.41 95 ALA A O 1
ATOM 758 N N . ASN A 1 96 ? 5.707 10.781 -17.062 1 56.47 96 ASN A N 1
ATOM 759 C CA . ASN A 1 96 ? 4.844 11.648 -17.859 1 56.47 96 ASN A CA 1
ATOM 760 C C . ASN A 1 96 ? 3.715 12.242 -17.031 1 56.47 96 ASN A C 1
ATOM 762 O O . ASN A 1 96 ? 2.836 12.93 -17.547 1 56.47 96 ASN A O 1
ATOM 766 N N . LEU A 1 97 ? 3.697 11.93 -15.664 1 62.22 97 LEU A N 1
ATOM 767 C CA . LEU A 1 97 ? 2.508 12.375 -14.953 1 62.22 97 LEU A CA 1
ATOM 768 C C . LEU A 1 97 ? 2.877 13.352 -13.844 1 62.22 97 LEU A C 1
ATOM 770 O O . LEU A 1 97 ? 3.953 13.25 -13.25 1 62.22 97 LEU A O 1
ATOM 774 N N . LYS A 1 98 ? 2.178 14.586 -13.938 1 76.25 98 LYS A N 1
ATOM 775 C CA . LYS A 1 98 ? 2.24 15.438 -12.75 1 76.25 98 LYS A CA 1
ATOM 776 C C . LYS A 1 98 ? 1.792 14.688 -11.508 1 76.25 98 LYS A C 1
ATOM 778 O O . LYS A 1 98 ? 0.626 14.766 -11.109 1 76.25 98 LYS A O 1
ATOM 783 N N . LEU A 1 99 ? 2.619 13.93 -10.914 1 86.56 99 LEU A N 1
ATOM 784 C CA . LEU A 1 99 ? 2.33 13.07 -9.766 1 86.56 99 LEU A CA 1
ATOM 785 C C . LEU A 1 99 ? 2.459 13.852 -8.469 1 86.56 99 LEU A C 1
ATOM 787 O O . LEU A 1 99 ? 3.43 14.586 -8.273 1 86.56 99 LEU A O 1
ATOM 791 N N . GLN A 1 100 ? 1.353 13.828 -7.75 1 91.25 100 GLN A N 1
ATOM 792 C CA . GLN A 1 100 ? 1.412 14.375 -6.398 1 91.25 100 GLN A CA 1
ATOM 793 C C . GLN A 1 100 ? 1.643 13.273 -5.367 1 91.25 100 GLN A C 1
ATOM 795 O O . GLN A 1 100 ? 1.142 12.164 -5.523 1 91.25 100 GLN A O 1
ATOM 800 N N . GLU A 1 101 ? 2.398 13.641 -4.422 1 93.31 101 GLU A N 1
ATOM 801 C CA . GLU A 1 101 ? 2.717 12.695 -3.354 1 93.31 101 GLU A CA 1
ATOM 802 C C . GLU A 1 101 ? 2.174 13.18 -2.012 1 93.31 101 GLU A C 1
ATOM 804 O O . GLU A 1 101 ? 2.328 14.352 -1.658 1 93.31 101 GLU A O 1
ATOM 809 N N . TYR A 1 102 ? 1.528 12.289 -1.28 1 94.56 102 TYR A N 1
ATOM 810 C CA . TYR A 1 102 ? 1.007 12.586 0.05 1 94.56 102 TYR A CA 1
ATOM 811 C C . TYR A 1 102 ? 1.499 11.562 1.066 1 94.56 102 TYR A C 1
ATOM 813 O O . TYR A 1 102 ? 1.876 10.445 0.701 1 94.56 102 TYR A O 1
ATOM 821 N N . LEU A 1 103 ? 1.51 12 2.256 1 95.19 103 LEU A N 1
ATOM 822 C CA . LEU A 1 103 ? 1.845 11.133 3.377 1 95.19 103 LEU A CA 1
ATOM 823 C C . LEU A 1 103 ? 0.847 11.305 4.516 1 95.19 103 LEU A C 1
ATOM 825 O O . LEU A 1 103 ? 0.673 12.406 5.035 1 95.19 103 LEU A O 1
ATOM 829 N N . LEU A 1 104 ? 0.129 10.266 4.773 1 95.25 104 LEU A N 1
ATOM 830 C CA . LEU A 1 104 ? -0.737 10.195 5.945 1 95.25 104 LEU A CA 1
ATOM 831 C C . LEU A 1 104 ? -0.027 9.508 7.109 1 95.25 104 LEU A C 1
ATOM 833 O O . LEU A 1 104 ? 0.442 8.375 6.973 1 95.25 104 LEU A O 1
ATOM 837 N N . VAL A 1 105 ? 0.053 10.203 8.219 1 93.5 105 VAL A N 1
ATOM 838 C CA . VAL A 1 105 ? 0.789 9.672 9.367 1 93.5 105 VAL A CA 1
ATOM 839 C C . VAL A 1 105 ? -0.173 9.398 10.516 1 93.5 105 VAL A C 1
ATOM 841 O O . VAL A 1 105 ? -1.085 10.188 10.773 1 93.5 105 VAL A O 1
ATOM 844 N N . SER A 1 106 ? -0.056 8.305 11.18 1 93.31 106 SER A N 1
ATOM 845 C CA . SER A 1 106 ? -0.75 7.949 12.414 1 93.31 106 SER A CA 1
ATOM 846 C C . SER A 1 106 ? 0.211 7.348 13.43 1 93.31 106 SER A C 1
ATOM 848 O O . SER A 1 106 ? 1.424 7.324 13.211 1 93.31 106 SER A O 1
ATOM 850 N N . ARG A 1 107 ? -0.28 6.957 14.547 1 91.19 107 ARG A N 1
ATOM 851 C CA . ARG A 1 107 ? 0.562 6.387 15.594 1 91.19 107 ARG A CA 1
ATOM 852 C C . ARG A 1 107 ? 1.159 5.055 15.156 1 91.19 107 ARG A C 1
ATOM 854 O O . ARG A 1 107 ? 2.254 4.688 15.586 1 91.19 107 ARG A O 1
ATOM 861 N N . ASN A 1 108 ? 0.465 4.371 14.234 1 90.94 108 ASN A N 1
ATOM 862 C CA . ASN A 1 108 ? 0.957 3.059 13.836 1 90.94 108 ASN A CA 1
ATOM 863 C C . ASN A 1 108 ? 1.164 2.971 12.328 1 90.94 108 ASN A C 1
ATOM 865 O O . ASN A 1 108 ? 2.299 3.008 11.852 1 90.94 108 ASN A O 1
ATOM 869 N N . GLU A 1 109 ? 0.153 3.018 11.57 1 93.75 109 GLU A N 1
ATOM 870 C CA . GLU A 1 109 ? 0.262 2.879 10.125 1 93.75 109 GLU A CA 1
ATOM 871 C C . GLU A 1 109 ? 0.468 4.234 9.453 1 93.75 109 GLU A C 1
ATOM 873 O O . GLU A 1 109 ? -0.224 5.203 9.773 1 93.75 109 GLU A O 1
ATOM 878 N N . CYS A 1 110 ? 1.393 4.32 8.609 1 95.06 110 CYS A N 1
ATOM 879 C CA . CYS A 1 110 ? 1.596 5.469 7.73 1 95.06 110 CYS A CA 1
ATOM 880 C C . CYS A 1 110 ? 1.414 5.078 6.27 1 95.06 110 CYS A C 1
ATOM 882 O O . CYS A 1 110 ? 1.831 3.996 5.855 1 95.06 110 CYS A O 1
ATOM 884 N N . VAL A 1 111 ? 0.856 5.984 5.531 1 96.94 111 VAL A N 1
ATOM 885 C CA . VAL A 1 111 ? 0.517 5.66 4.152 1 96.94 111 VAL A CA 1
ATOM 886 C C . VAL A 1 111 ? 1.047 6.746 3.219 1 96.94 111 VAL A C 1
ATOM 888 O O . VAL A 1 111 ? 0.721 7.926 3.379 1 96.94 111 VAL A O 1
ATOM 891 N N . SER A 1 112 ? 1.904 6.379 2.287 1 95.88 112 SER A N 1
ATOM 892 C CA . SER A 1 112 ? 2.293 7.238 1.172 1 95.88 112 SER A CA 1
ATOM 893 C C . SER A 1 112 ? 1.403 7 -0.044 1 95.88 112 SER A C 1
ATOM 895 O O . SER A 1 112 ? 1.085 5.855 -0.374 1 95.88 112 SER A O 1
ATOM 897 N N . VAL A 1 113 ? 1.005 8.062 -0.692 1 95.94 113 VAL A N 1
ATOM 898 C CA . VAL A 1 113 ? 0.081 7.941 -1.815 1 95.94 113 VAL A CA 1
ATOM 899 C C . VAL A 1 113 ? 0.586 8.773 -2.992 1 95.94 113 VAL A C 1
ATOM 901 O O . VAL A 1 113 ? 1.006 9.922 -2.814 1 95.94 113 VAL A O 1
ATOM 904 N N . PHE A 1 114 ? 0.588 8.117 -4.137 1 94.06 114 PHE A N 1
ATOM 905 C CA . PHE A 1 114 ? 0.759 8.82 -5.402 1 94.06 114 PHE A CA 1
ATOM 906 C C . PHE A 1 114 ? -0.584 9.023 -6.094 1 94.06 114 PHE A C 1
ATOM 908 O O . PHE A 1 114 ? -1.326 8.062 -6.32 1 94.06 114 PHE A O 1
ATOM 915 N N . CYS A 1 115 ? -0.959 10.195 -6.383 1 91.81 115 CYS A N 1
ATOM 916 C CA . CYS A 1 115 ? -2.172 10.5 -7.133 1 91.81 115 CYS A CA 1
ATOM 917 C C . CYS A 1 115 ? -1.884 11.5 -8.242 1 91.81 115 CYS A C 1
ATOM 919 O O . CYS A 1 115 ? -0.876 12.211 -8.203 1 91.81 115 CYS A O 1
ATOM 921 N N . GLU A 1 116 ? -2.848 11.406 -9.133 1 88.5 116 GLU A N 1
ATOM 922 C CA . GLU A 1 116 ? -2.783 12.445 -10.164 1 88.5 116 GLU A CA 1
ATOM 923 C C . GLU A 1 116 ? -3.514 13.703 -9.719 1 88.5 116 GLU A C 1
ATOM 925 O O . GLU A 1 116 ? -4.656 13.641 -9.258 1 88.5 116 GLU A O 1
ATOM 930 N N . GLN A 1 117 ? -3.059 14.875 -9.805 1 75.88 117 GLN A N 1
ATOM 931 C CA . GLN A 1 117 ? -3.434 16.281 -9.773 1 75.88 117 GLN A CA 1
ATOM 932 C C . GLN A 1 117 ? -4.41 16.562 -8.633 1 75.88 117 GLN A C 1
ATOM 934 O O . GLN A 1 117 ? -4.414 17.656 -8.07 1 75.88 117 GLN A O 1
ATOM 939 N N . ASP A 1 118 ? -5.305 15.609 -8.188 1 80.81 118 ASP A N 1
ATOM 940 C CA . ASP A 1 118 ? -6.359 15.961 -7.238 1 80.81 118 ASP A CA 1
ATOM 941 C C . ASP A 1 118 ? -5.871 15.82 -5.801 1 80.81 118 ASP A C 1
ATOM 943 O O . ASP A 1 118 ? -5.172 14.867 -5.465 1 80.81 118 ASP A O 1
ATOM 947 N N . GLU A 1 119 ? -6.254 16.891 -5.066 1 90.5 119 GLU A N 1
ATOM 948 C CA . GLU A 1 119 ? -6.016 16.797 -3.629 1 90.5 119 GLU A CA 1
ATOM 949 C C . GLU A 1 119 ? -6.996 15.844 -2.965 1 90.5 119 GLU A C 1
ATOM 951 O O . GLU A 1 119 ? -8.156 15.75 -3.375 1 90.5 119 GLU A O 1
ATOM 956 N N . PRO A 1 120 ? -6.508 15.18 -1.971 1 95.31 120 PRO A N 1
ATOM 957 C CA . PRO A 1 120 ? -7.434 14.305 -1.258 1 95.31 120 PRO A CA 1
ATOM 958 C C . PRO A 1 120 ? -8.562 15.062 -0.564 1 95.31 120 PRO A C 1
ATOM 960 O O . PRO A 1 120 ? -8.406 16.25 -0.25 1 95.31 120 PRO A O 1
ATOM 963 N N . LYS A 1 121 ? -9.703 14.422 -0.413 1 94.69 121 LYS A N 1
ATOM 964 C CA . LYS A 1 121 ? -10.852 14.969 0.317 1 94.69 121 LYS A CA 1
ATOM 965 C C . LYS A 1 121 ? -10.945 14.359 1.713 1 94.69 121 LYS A C 1
ATOM 967 O O . LYS A 1 121 ? -10.891 13.133 1.869 1 94.69 121 LYS A O 1
ATOM 972 N N . VAL A 1 122 ? -11.016 15.18 2.662 1 94.38 122 VAL A N 1
ATOM 973 C CA . VAL A 1 122 ? -11.195 14.734 4.039 1 94.38 122 VAL A CA 1
ATOM 974 C C . VAL A 1 122 ? -12.656 14.914 4.457 1 94.38 122 VAL A C 1
ATOM 976 O O . VAL A 1 122 ? -13.195 16.031 4.387 1 94.38 122 VAL A O 1
ATOM 979 N N . HIS A 1 123 ? -13.266 13.859 4.824 1 94.62 123 HIS A N 1
ATOM 980 C CA . HIS A 1 123 ? -14.641 13.883 5.32 1 94.62 123 HIS A CA 1
ATOM 981 C C . HIS A 1 123 ? -14.711 13.438 6.777 1 94.62 123 HIS A C 1
ATOM 983 O O . HIS A 1 123 ? -14.242 12.352 7.121 1 94.62 123 HIS A O 1
ATOM 989 N N . TRP A 1 124 ? -15.273 14.281 7.613 1 93.88 124 TRP A N 1
ATOM 990 C CA . TRP A 1 124 ? -15.469 13.922 9.016 1 93.88 124 TRP A CA 1
ATOM 991 C C . TRP A 1 124 ? -16.797 13.188 9.203 1 93.88 124 TRP A C 1
ATOM 993 O O . TRP A 1 124 ? -17.844 13.672 8.789 1 93.88 124 TRP A O 1
ATOM 1003 N N . LEU A 1 125 ? -16.531 11.961 9.688 1 89.94 125 LEU A N 1
ATOM 1004 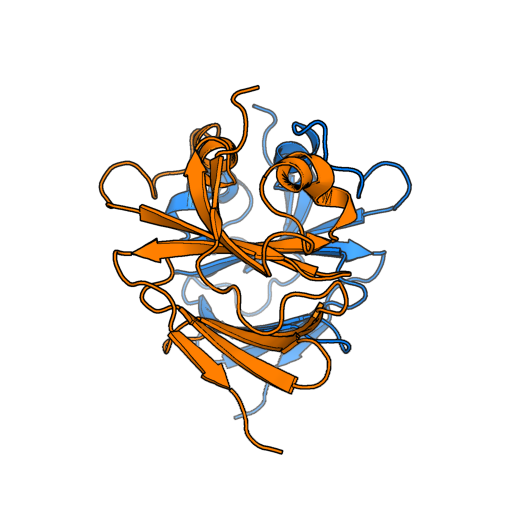C CA . LEU A 1 125 ? -17.703 11.102 9.828 1 89.94 125 LEU A CA 1
ATOM 1005 C C . LEU A 1 125 ? -18.422 11.375 11.141 1 89.94 125 LEU A C 1
ATOM 1007 O O . LEU A 1 125 ? -17.781 11.57 12.18 1 89.94 125 LEU A O 1
ATOM 1011 N N . LYS A 1 126 ? -19.594 11.961 11.125 1 77.44 126 LYS A N 1
ATOM 1012 C CA . LYS A 1 126 ? -20.406 12.25 12.305 1 77.44 126 LYS A CA 1
ATOM 1013 C C . LYS A 1 126 ? -20.828 10.969 13.016 1 77.44 126 LYS A C 1
ATOM 1015 O O . LYS A 1 126 ? -21.078 9.953 12.367 1 77.44 126 LYS A O 1
ATOM 1020 N N . ASP A 1 127 ? -20.391 10.781 14.359 1 60.97 127 ASP A N 1
ATOM 1021 C CA . ASP A 1 127 ? -20.938 9.695 15.164 1 60.97 127 ASP A CA 1
ATOM 1022 C C . ASP A 1 127 ? -22.453 9.602 15.008 1 60.97 127 ASP A C 1
ATOM 1024 O O . ASP A 1 127 ? -23.109 10.609 14.727 1 60.97 127 ASP A O 1
ATOM 1028 N N . MET B 1 1 ? 22.141 -5.352 -10.281 1 45.59 1 MET B N 1
ATOM 1029 C CA . MET B 1 1 ? 20.875 -5.48 -9.547 1 45.59 1 MET B CA 1
ATOM 1030 C C . MET B 1 1 ? 20.516 -6.945 -9.336 1 45.59 1 MET B C 1
ATOM 1032 O O . MET B 1 1 ? 20.641 -7.758 -10.258 1 45.59 1 MET B O 1
ATOM 1036 N N . LEU B 1 2 ? 20.594 -7.426 -8.117 1 55.38 2 LEU B N 1
ATOM 1037 C CA . LEU B 1 2 ? 20.344 -8.844 -7.891 1 55.38 2 LEU B CA 1
ATOM 1038 C C . LEU B 1 2 ? 19 -9.273 -8.477 1 55.38 2 LEU B C 1
ATOM 1040 O O . LEU B 1 2 ? 18.047 -8.508 -8.453 1 55.38 2 LEU B O 1
ATOM 1044 N N . GLU B 1 3 ? 19 -10.25 -9.219 1 71.38 3 GLU B N 1
ATOM 1045 C CA . GLU B 1 3 ? 17.859 -10.836 -9.922 1 71.38 3 GLU B CA 1
ATOM 1046 C C . GLU B 1 3 ? 16.75 -11.219 -8.953 1 71.38 3 GLU B C 1
ATOM 1048 O O . GLU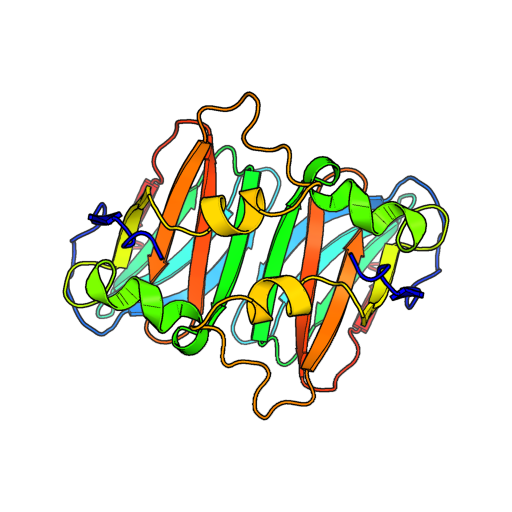 B 1 3 ? 17.016 -11.742 -7.867 1 71.38 3 GLU B O 1
ATOM 1053 N N . THR B 1 4 ? 15.562 -10.711 -9.086 1 81.75 4 THR B N 1
ATOM 1054 C CA . THR B 1 4 ? 14.398 -11.109 -8.297 1 81.75 4 THR B CA 1
ATOM 1055 C C . THR B 1 4 ? 14.211 -12.625 -8.359 1 81.75 4 THR B C 1
ATOM 1057 O O . THR B 1 4 ? 14.344 -13.234 -9.422 1 81.75 4 THR B O 1
ATOM 1060 N N . LYS B 1 5 ? 14.125 -13.266 -7.211 1 84.19 5 LYS B N 1
ATOM 1061 C CA . LYS B 1 5 ? 13.773 -14.68 -7.117 1 84.19 5 LYS B CA 1
ATOM 1062 C C . LYS B 1 5 ? 12.406 -14.867 -6.457 1 84.19 5 LYS B C 1
ATOM 1064 O O . LYS B 1 5 ? 12.203 -14.445 -5.32 1 84.19 5 LYS B O 1
ATOM 1069 N N . GLY B 1 6 ? 11.492 -15.328 -7.227 1 88.44 6 GLY B N 1
ATOM 1070 C CA . GLY B 1 6 ? 10.133 -15.555 -6.75 1 88.44 6 GLY B CA 1
ATOM 1071 C C . GLY B 1 6 ? 9.633 -16.969 -7.023 1 88.44 6 GLY B C 1
ATOM 1072 O O . GLY B 1 6 ? 9.852 -17.5 -8.109 1 88.44 6 GLY B O 1
ATOM 1073 N N . LEU B 1 7 ? 9.047 -17.578 -6.051 1 88.38 7 LEU B N 1
ATOM 1074 C CA . LEU B 1 7 ? 8.414 -18.891 -6.172 1 88.38 7 LEU B CA 1
ATOM 1075 C C . LEU B 1 7 ? 6.895 -18.75 -6.195 1 88.38 7 LEU B C 1
ATOM 1077 O O . LEU B 1 7 ? 6.301 -18.188 -5.277 1 88.38 7 LEU B O 1
ATOM 1081 N N . PRO B 1 8 ? 6.273 -19.266 -7.211 1 89.81 8 PRO B N 1
ATOM 1082 C CA . PRO B 1 8 ? 4.812 -19.172 -7.258 1 89.81 8 PRO B CA 1
ATOM 1083 C C . PRO B 1 8 ? 4.133 -19.969 -6.148 1 89.81 8 PRO B C 1
ATOM 1085 O O . PRO B 1 8 ? 4.516 -21.109 -5.887 1 89.81 8 PRO B O 1
ATOM 1088 N N . ILE B 1 9 ? 3.24 -19.359 -5.496 1 89 9 ILE B N 1
ATOM 1089 C CA . ILE B 1 9 ? 2.488 -20.016 -4.426 1 89 9 ILE B CA 1
ATOM 1090 C C . ILE B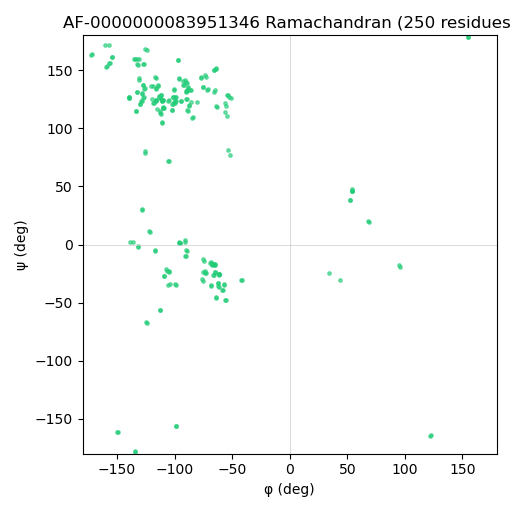 1 9 ? 1.084 -20.359 -4.918 1 89 9 ILE B C 1
ATOM 1092 O O . ILE B 1 9 ? 0.47 -21.312 -4.445 1 89 9 ILE B O 1
ATOM 1096 N N . ALA B 1 10 ? 0.542 -19.562 -5.75 1 78.56 10 ALA B N 1
ATOM 1097 C CA . ALA B 1 10 ? -0.74 -19.875 -6.383 1 78.56 10 ALA B CA 1
ATOM 1098 C C . ALA B 1 10 ? -0.582 -20.047 -7.891 1 78.56 10 ALA B C 1
ATOM 1100 O O . ALA B 1 10 ? -0.163 -19.125 -8.586 1 78.56 10 ALA B O 1
ATOM 1101 N N . THR B 1 11 ? -0.864 -21.203 -8.211 1 71 11 THR B N 1
ATOM 1102 C CA . THR B 1 11 ? -0.703 -21.547 -9.617 1 71 11 THR B CA 1
ATOM 1103 C C . THR B 1 11 ? -2.02 -22.047 -10.211 1 71 11 THR B C 1
ATOM 1105 O O . THR B 1 11 ? -2.061 -22.516 -11.352 1 71 11 THR B O 1
ATOM 1108 N N . ASP B 1 12 ? -2.988 -21.797 -9.375 1 75.38 12 ASP B N 1
ATOM 1109 C CA . ASP B 1 12 ? -4.285 -22.234 -9.898 1 75.38 12 ASP B CA 1
ATOM 1110 C C . ASP B 1 12 ? -4.812 -21.25 -10.938 1 75.38 12 ASP B C 1
ATOM 1112 O O . ASP B 1 12 ? -4.652 -20.031 -10.797 1 75.38 12 ASP B O 1
ATOM 1116 N N . TYR B 1 13 ? -5.449 -21.766 -11.938 1 71.94 13 TYR B N 1
ATOM 1117 C CA . TYR B 1 13 ? -6.066 -21 -13.016 1 71.94 13 TYR B CA 1
ATOM 1118 C C . TYR B 1 13 ? -5.051 -20.062 -13.664 1 71.94 13 TYR B C 1
ATOM 1120 O O . TYR B 1 13 ? -5.25 -18.844 -13.703 1 71.94 13 TYR B O 1
ATOM 1128 N N . LEU B 1 14 ? -3.875 -20.734 -13.914 1 68.5 14 LEU B N 1
ATOM 1129 C CA . LEU B 1 14 ? -2.836 -19.984 -14.609 1 68.5 14 LEU B CA 1
ATOM 1130 C C . LEU B 1 14 ? -3.363 -19.438 -15.93 1 68.5 14 LEU B C 1
ATOM 1132 O O . LEU B 1 14 ? -4.102 -20.109 -16.641 1 68.5 14 LEU B O 1
ATOM 1136 N N . GLY B 1 15 ? -3.457 -18.141 -16.047 1 71.56 15 GLY B N 1
ATOM 1137 C CA . GLY B 1 15 ? -3.812 -17.375 -17.219 1 71.56 15 GLY B CA 1
ATOM 1138 C C . GLY B 1 15 ? -3.371 -15.922 -17.141 1 71.56 15 GLY B C 1
ATOM 1139 O O . GLY B 1 15 ? -2.736 -15.516 -16.172 1 71.56 15 GLY B O 1
ATOM 1140 N N . ASP B 1 16 ? -3.547 -15.359 -18.203 1 79.62 16 ASP B N 1
ATOM 1141 C CA . ASP B 1 16 ? -3.107 -13.969 -18.297 1 79.62 16 ASP B CA 1
ATOM 1142 C C . ASP B 1 16 ? -4.23 -13.008 -17.906 1 79.62 16 ASP B C 1
ATOM 1144 O O . ASP B 1 16 ? -4.031 -11.789 -17.875 1 79.62 16 ASP B O 1
ATOM 1148 N N . GLU B 1 17 ? -5.363 -13.742 -17.469 1 89 17 GLU B N 1
ATOM 1149 C CA . GLU B 1 17 ? -6.488 -12.883 -17.109 1 89 17 GLU B CA 1
ATOM 1150 C C . GLU B 1 17 ? -6.648 -12.797 -15.594 1 89 17 GLU B C 1
ATOM 1152 O O . GLU B 1 17 ? -7.543 -13.422 -15.016 1 89 17 GLU B O 1
ATOM 1157 N N . VAL B 1 18 ? -5.832 -12.172 -14.977 1 93.25 18 VAL B N 1
ATOM 1158 C CA . VAL B 1 18 ? -5.906 -11.867 -13.555 1 93.25 18 VAL B CA 1
ATOM 1159 C C . VAL B 1 18 ? -6.16 -10.367 -13.367 1 93.25 18 VAL B C 1
ATOM 1161 O O . VAL B 1 18 ? -5.359 -9.539 -13.797 1 93.25 18 VAL B O 1
ATOM 1164 N N . ARG B 1 19 ? -7.312 -10.094 -12.766 1 95 19 ARG B N 1
ATOM 1165 C CA . ARG B 1 19 ? -7.699 -8.703 -12.578 1 95 19 ARG B CA 1
ATOM 1166 C C . ARG B 1 19 ? -7.848 -8.367 -11.102 1 95 19 ARG B C 1
ATOM 1168 O O . ARG B 1 19 ? -8.422 -9.141 -10.336 1 95 19 ARG B O 1
ATOM 1175 N N . PHE B 1 20 ? -7.32 -7.246 -10.781 1 96.31 20 PHE B N 1
ATOM 1176 C CA . PHE B 1 20 ? -7.457 -6.707 -9.438 1 96.31 20 PHE B CA 1
ATOM 1177 C C . PHE B 1 20 ? -8.852 -6.141 -9.219 1 96.31 20 PHE B C 1
ATOM 1179 O O . PHE B 1 20 ? -9.391 -5.438 -10.078 1 96.31 20 PHE B O 1
ATOM 1186 N N . ILE B 1 21 ? -9.461 -6.449 -8.062 1 97.44 21 ILE B N 1
ATOM 1187 C CA . ILE B 1 21 ? -10.805 -5.938 -7.781 1 97.44 21 ILE B CA 1
ATOM 1188 C C . ILE B 1 21 ? -10.742 -4.945 -6.625 1 97.44 21 ILE B C 1
ATOM 1190 O O . ILE B 1 21 ? -11.188 -3.801 -6.758 1 97.44 21 ILE B O 1
ATOM 1194 N N . ARG B 1 22 ? -10.211 -5.418 -5.504 1 98.12 22 ARG B N 1
ATOM 1195 C CA . ARG B 1 22 ? -10.195 -4.547 -4.336 1 98.12 22 ARG B CA 1
ATOM 1196 C C . ARG B 1 22 ? -9.133 -4.992 -3.336 1 98.12 22 ARG B C 1
ATOM 1198 O O . ARG B 1 22 ? -8.711 -6.148 -3.348 1 98.12 22 ARG B O 1
ATOM 1205 N N . LEU B 1 23 ? -8.641 -4.078 -2.549 1 98.69 23 LEU B N 1
ATOM 1206 C CA . LEU B 1 23 ? -7.715 -4.289 -1.44 1 98.69 23 LEU B CA 1
ATOM 1207 C C . LEU B 1 23 ? -8.219 -3.607 -0.174 1 98.69 23 LEU B C 1
ATOM 1209 O O . LEU B 1 23 ? -8.547 -2.418 -0.192 1 98.69 23 LEU B O 1
ATOM 1213 N N . CYS B 1 24 ? -8.391 -4.363 0.909 1 98.75 24 CYS B N 1
ATOM 1214 C CA . CYS B 1 24 ? -8.812 -3.814 2.193 1 98.75 24 CYS B CA 1
ATOM 1215 C C . CYS B 1 24 ? -7.871 -4.258 3.309 1 98.75 24 CYS B C 1
ATOM 1217 O O . CYS B 1 24 ? -7.555 -5.441 3.424 1 98.75 24 CYS B O 1
ATOM 1219 N N . TYR B 1 25 ? -7.441 -3.316 4.059 1 98.5 25 TYR B N 1
ATOM 1220 C CA . TYR B 1 25 ? -6.551 -3.582 5.184 1 98.5 25 TYR B CA 1
ATOM 1221 C C . TYR B 1 25 ? -7.098 -2.971 6.465 1 98.5 25 TYR B C 1
ATOM 1223 O O . TYR B 1 25 ? -7.512 -1.81 6.48 1 98.5 25 TYR B O 1
ATOM 1231 N N . ASP B 1 26 ? -7.219 -3.762 7.461 1 97.88 26 ASP B N 1
ATOM 1232 C CA . ASP B 1 26 ? -7.586 -3.305 8.797 1 97.88 26 ASP B CA 1
ATOM 1233 C C . ASP B 1 26 ? -6.957 -4.188 9.867 1 97.88 26 ASP B C 1
ATOM 1235 O O . ASP B 1 26 ? -5.938 -4.836 9.633 1 97.88 26 ASP B O 1
ATOM 1239 N N . SER B 1 27 ? -7.488 -4.145 11.07 1 95.75 27 SER B N 1
ATOM 1240 C CA . SER B 1 27 ? -6.887 -4.844 12.203 1 95.75 27 SER B CA 1
ATOM 1241 C C . SER B 1 27 ? -6.926 -6.355 12 1 95.75 27 SER B C 1
ATOM 1243 O O . SER B 1 27 ? -6.215 -7.098 12.68 1 95.75 27 SER B O 1
ATOM 1245 N N . GLN B 1 28 ? -7.77 -6.852 11.055 1 95.69 28 GLN B N 1
ATOM 1246 C CA . GLN B 1 28 ? -7.898 -8.289 10.836 1 95.69 28 GLN B CA 1
ATOM 1247 C C . GLN B 1 28 ? -6.906 -8.773 9.781 1 95.69 28 GLN B C 1
ATOM 1249 O O . GLN B 1 28 ? -6.773 -9.977 9.547 1 95.69 28 GLN B O 1
ATOM 1254 N N . GLY B 1 29 ? -6.195 -7.879 9.188 1 97.06 29 GLY B N 1
ATOM 1255 C CA . GLY B 1 29 ? -5.23 -8.242 8.164 1 97.06 29 GLY B CA 1
ATOM 1256 C C . GLY B 1 29 ? -5.5 -7.566 6.828 1 97.06 29 GLY B C 1
ATOM 1257 O O . GLY B 1 29 ? -6.133 -6.516 6.773 1 97.06 29 GLY B O 1
ATOM 1258 N N . LEU B 1 30 ? -4.895 -8.062 5.828 1 98.12 30 LEU B N 1
ATOM 1259 C CA . LEU B 1 30 ? -5.008 -7.543 4.469 1 98.12 30 LEU B CA 1
ATOM 1260 C C . LEU B 1 30 ? -5.766 -8.523 3.576 1 98.12 30 LEU B C 1
ATOM 1262 O O . LEU B 1 30 ? -5.418 -9.703 3.51 1 98.12 30 LEU B O 1
ATOM 1266 N N . ASP B 1 31 ? -6.828 -8.07 2.967 1 98.56 31 ASP B N 1
ATOM 1267 C CA . ASP B 1 31 ? -7.594 -8.844 1.991 1 98.56 31 ASP B CA 1
ATOM 1268 C C . ASP B 1 31 ? -7.453 -8.25 0.591 1 98.56 31 ASP B C 1
ATOM 1270 O O . ASP B 1 31 ? -7.672 -7.055 0.395 1 98.56 31 ASP B O 1
ATOM 1274 N N . ILE B 1 32 ? -7.051 -9.055 -0.317 1 98.12 32 ILE B N 1
ATOM 1275 C CA . ILE B 1 32 ? -6.992 -8.656 -1.721 1 98.12 32 ILE B CA 1
ATOM 1276 C C . ILE B 1 32 ? -7.918 -9.547 -2.547 1 98.12 32 ILE B C 1
ATOM 1278 O O . ILE B 1 32 ? -7.781 -10.773 -2.539 1 98.12 32 ILE B O 1
ATOM 1282 N N . GLU B 1 33 ? -8.82 -8.898 -3.188 1 97.81 33 GLU B N 1
ATOM 1283 C CA . GLU B 1 33 ? -9.758 -9.625 -4.043 1 97.81 33 GLU B CA 1
ATOM 1284 C C . GLU B 1 33 ? -9.352 -9.523 -5.512 1 97.81 33 GLU B C 1
ATOM 1286 O O . GLU B 1 33 ? -9.062 -8.438 -6.012 1 97.81 33 GLU B O 1
ATOM 1291 N N . LEU B 1 34 ? -9.367 -10.648 -6.184 1 95.88 34 LEU B N 1
ATOM 1292 C CA . LEU B 1 34 ? -8.984 -10.734 -7.586 1 95.88 34 LEU B CA 1
ATOM 1293 C C . LEU B 1 34 ? -10.016 -11.531 -8.383 1 95.88 34 LEU B C 1
ATOM 1295 O O . LEU B 1 34 ? -10.773 -12.312 -7.812 1 95.88 34 LEU B O 1
ATOM 1299 N N . SER B 1 35 ? -10.047 -11.242 -9.633 1 95.56 35 SER B N 1
ATOM 1300 C CA . SER B 1 35 ? -10.641 -12.148 -10.617 1 95.56 35 SER B CA 1
ATOM 1301 C C . SER B 1 35 ? -9.57 -12.906 -11.383 1 95.56 35 SER B C 1
ATOM 1303 O O . SER B 1 35 ? -8.75 -12.305 -12.078 1 95.56 35 SER B O 1
ATOM 1305 N N . VAL B 1 36 ? -9.508 -14.234 -11.242 1 93.25 36 VAL B N 1
ATOM 1306 C CA . VAL B 1 36 ? -8.547 -15.078 -11.938 1 93.25 36 VAL B CA 1
ATOM 1307 C C . VAL B 1 36 ? -9.273 -15.945 -12.961 1 93.25 36 VAL B C 1
ATOM 1309 O O . VAL B 1 36 ? -9.945 -16.906 -12.594 1 93.25 36 VAL B O 1
ATOM 1312 N N . GLU B 1 37 ? -9.117 -15.578 -14.211 1 90.88 37 GLU B N 1
ATOM 1313 C CA . GLU B 1 37 ? -9.758 -16.297 -15.305 1 90.88 37 GLU B CA 1
ATOM 1314 C C . GLU B 1 37 ? -11.258 -16.453 -15.062 1 90.88 37 GLU B C 1
ATOM 1316 O O . GLU B 1 37 ? -11.82 -17.531 -15.242 1 90.88 37 GLU B O 1
ATOM 1321 N N . GLY B 1 38 ? -11.773 -15.367 -14.508 1 90.75 38 GLY B N 1
ATOM 1322 C CA . GLY B 1 38 ? -13.219 -15.32 -14.328 1 90.75 38 GLY B CA 1
ATOM 1323 C C . GLY B 1 38 ? -13.664 -15.766 -12.945 1 90.75 38 GLY B C 1
ATOM 1324 O O . GLY B 1 38 ? -14.82 -15.578 -12.57 1 90.75 38 GLY B O 1
ATOM 1325 N N . SER B 1 39 ? -12.82 -16.438 -12.242 1 92.88 39 SER B N 1
ATOM 1326 C CA . SER B 1 39 ? -13.141 -16.859 -10.883 1 92.88 39 SER B CA 1
ATOM 1327 C C . SER B 1 39 ? -12.656 -15.852 -9.852 1 92.88 39 SER B C 1
ATOM 1329 O O . SER B 1 39 ? -11.562 -15.312 -9.977 1 92.88 39 SER B O 1
ATOM 1331 N N . ARG B 1 40 ? -13.43 -15.656 -8.891 1 94.5 40 ARG B N 1
ATOM 1332 C CA . ARG B 1 40 ? -13.07 -14.688 -7.863 1 94.5 40 ARG B CA 1
ATOM 1333 C C . ARG B 1 40 ? -12.266 -15.344 -6.746 1 94.5 40 ARG B C 1
ATOM 1335 O O . ARG B 1 40 ? -12.656 -16.391 -6.227 1 94.5 40 ARG B O 1
ATOM 1342 N N . ALA B 1 41 ? -11.211 -14.727 -6.367 1 94.62 41 ALA B N 1
ATOM 1343 C CA . ALA B 1 41 ? -10.336 -15.203 -5.301 1 94.62 41 ALA B CA 1
ATOM 1344 C C . ALA B 1 41 ? -10.102 -14.109 -4.262 1 94.62 41 ALA B C 1
ATOM 1346 O O . ALA B 1 41 ? -9.961 -12.93 -4.609 1 94.62 41 ALA B O 1
ATOM 1347 N N . LEU B 1 42 ? -10.141 -14.5 -3.02 1 96.94 42 LEU B N 1
ATOM 1348 C CA . LEU B 1 42 ? -9.734 -13.633 -1.914 1 96.94 42 LEU B CA 1
ATOM 1349 C C . LEU B 1 42 ? -8.43 -14.125 -1.294 1 96.94 42 LEU B C 1
ATOM 1351 O O . LEU B 1 42 ? -8.344 -15.258 -0.823 1 96.94 42 LEU B O 1
ATOM 1355 N N . VAL B 1 43 ? -7.422 -13.289 -1.376 1 96.88 43 VAL B N 1
ATOM 1356 C CA . VAL B 1 43 ? -6.148 -13.594 -0.737 1 96.88 43 VAL B CA 1
ATOM 1357 C C . VAL B 1 43 ? -6.047 -12.859 0.595 1 96.88 43 VAL B C 1
ATOM 1359 O O . VAL B 1 43 ? -6.133 -11.625 0.638 1 96.88 43 VAL B O 1
ATOM 1362 N N . HIS B 1 44 ? -5.836 -13.602 1.653 1 97.56 44 HIS B N 1
ATOM 1363 C CA . HIS B 1 44 ? -5.77 -13.023 2.99 1 97.56 44 HIS B CA 1
ATOM 1364 C C . HIS B 1 44 ? -4.367 -13.148 3.574 1 97.56 44 HIS B C 1
ATOM 1366 O O . HIS B 1 44 ? -3.785 -14.234 3.576 1 97.56 44 HIS B O 1
ATOM 1372 N N . PHE B 1 45 ? -3.799 -12.031 4.035 1 97 45 PHE B N 1
ATOM 1373 C CA . PHE B 1 45 ? -2.523 -11.992 4.742 1 97 45 PHE B CA 1
ATOM 1374 C C . PHE B 1 45 ? -2.725 -11.609 6.203 1 97 45 PHE B C 1
ATOM 1376 O O . PHE B 1 45 ? -3.334 -10.578 6.5 1 97 45 PHE B O 1
ATOM 1383 N N . ASP B 1 46 ? -2.182 -12.375 7.023 1 95.25 46 ASP B N 1
ATOM 1384 C CA . ASP B 1 46 ? -2.162 -12.047 8.445 1 95.25 46 ASP B CA 1
ATOM 1385 C C . ASP B 1 46 ? -0.838 -11.398 8.844 1 95.25 46 ASP B C 1
ATOM 1387 O O . ASP B 1 46 ? 0.148 -11.492 8.109 1 95.25 46 ASP B O 1
ATOM 1391 N N . SER B 1 47 ? -0.818 -10.664 9.969 1 92.56 47 SER B N 1
ATOM 1392 C CA . SER B 1 47 ? 0.387 -10.109 10.578 1 92.56 47 SER B CA 1
ATOM 1393 C C . SER B 1 47 ? 1.179 -9.281 9.578 1 92.56 47 SER B C 1
ATOM 1395 O O . SER B 1 47 ? 2.383 -9.484 9.406 1 92.56 47 SER B O 1
ATOM 1397 N N . VAL B 1 48 ? 0.47 -8.469 8.883 1 94.06 48 VAL B N 1
ATOM 1398 C CA . VAL B 1 48 ? 1.069 -7.645 7.84 1 94.06 48 VAL B CA 1
ATOM 1399 C C . VAL B 1 48 ? 1.925 -6.551 8.477 1 94.06 48 VAL B C 1
ATOM 1401 O O . VAL B 1 48 ? 1.502 -5.902 9.438 1 94.06 48 VAL B O 1
ATOM 1404 N N . VAL B 1 49 ? 3.104 -6.387 7.957 1 91.25 49 VAL B N 1
ATOM 1405 C CA . VAL B 1 49 ? 4.023 -5.352 8.414 1 91.25 49 VAL B CA 1
ATOM 1406 C C . VAL B 1 49 ? 3.957 -4.148 7.477 1 91.25 49 VAL B C 1
ATOM 1408 O O . VAL B 1 49 ? 4.113 -3.004 7.91 1 91.25 49 VAL B O 1
ATOM 1411 N N . GLY B 1 50 ? 3.771 -4.41 6.266 1 94.56 50 GLY B N 1
ATOM 1412 C CA . GLY B 1 50 ? 3.635 -3.371 5.258 1 94.56 50 GLY B CA 1
ATOM 1413 C C . GLY B 1 50 ? 3.215 -3.908 3.902 1 94.56 50 GLY B C 1
ATOM 1414 O O . GLY B 1 50 ? 3.291 -5.113 3.656 1 94.56 50 GLY B O 1
ATOM 1415 N N . PHE B 1 51 ? 2.758 -3.039 3.053 1 97 51 PHE B N 1
ATOM 1416 C CA . PHE B 1 51 ? 2.463 -3.414 1.675 1 97 51 PHE B CA 1
ATOM 1417 C C . PHE B 1 51 ? 2.553 -2.203 0.753 1 97 51 PHE B C 1
ATOM 1419 O O . PHE B 1 51 ? 2.504 -1.061 1.215 1 97 51 PHE B O 1
ATOM 1426 N N . ARG B 1 52 ? 2.676 -2.521 -0.493 1 96.5 52 ARG B N 1
ATOM 1427 C CA . ARG B 1 52 ? 2.814 -1.538 -1.563 1 96.5 52 ARG B CA 1
ATOM 1428 C C . ARG B 1 52 ? 2.002 -1.945 -2.787 1 96.5 52 ARG B C 1
ATOM 1430 O O . ARG B 1 52 ? 2.047 -3.102 -3.215 1 96.5 52 ARG B O 1
ATOM 1437 N N . MET B 1 53 ? 1.171 -1.042 -3.242 1 96.88 53 MET B N 1
ATOM 1438 C CA . MET B 1 53 ? 0.437 -1.253 -4.488 1 96.88 53 MET B CA 1
ATOM 1439 C C . MET B 1 53 ? 0.938 -0.315 -5.582 1 96.88 53 MET B C 1
ATOM 1441 O O . MET B 1 53 ? 1.059 0.892 -5.363 1 96.88 53 MET B O 1
ATOM 1445 N N . LEU B 1 54 ? 1.351 -0.822 -6.723 1 94.12 54 LEU B N 1
ATOM 1446 C CA . LEU B 1 54 ? 1.769 -0.064 -7.898 1 94.12 54 LEU B CA 1
ATOM 1447 C C . LEU B 1 54 ? 1.164 -0.652 -9.164 1 94.12 54 LEU B C 1
ATOM 1449 O O . LEU B 1 54 ? 0.749 -1.813 -9.18 1 94.12 54 LEU B O 1
ATOM 1453 N N . ASP B 1 55 ? 1.151 0.189 -10.148 1 90.62 55 ASP B N 1
ATOM 1454 C CA . ASP B 1 55 ? 0.754 -0.314 -11.461 1 90.62 55 ASP B CA 1
ATOM 1455 C C . ASP B 1 55 ? 1.77 -1.323 -11.992 1 90.62 55 ASP B C 1
ATOM 1457 O O . ASP B 1 55 ? 2.963 -1.227 -11.695 1 90.62 55 ASP B O 1
ATOM 1461 N N . GLU B 1 56 ? 1.377 -2.24 -12.75 1 84.25 56 GLU B N 1
ATOM 1462 C CA . GLU B 1 56 ? 2.209 -3.303 -13.305 1 84.25 56 GLU B CA 1
ATOM 1463 C C . GLU B 1 56 ? 3.375 -2.73 -14.109 1 84.25 56 GLU B C 1
ATOM 1465 O O . GLU B 1 56 ? 4.473 -3.293 -14.109 1 84.25 56 GLU B O 1
ATOM 1470 N N . GLY B 1 57 ? 3.123 -1.623 -14.766 1 82.25 57 GLY B N 1
ATOM 1471 C CA . GLY B 1 57 ? 4.18 -0.996 -15.547 1 82.25 57 GLY B CA 1
ATOM 1472 C C . GLY B 1 57 ? 5.324 -0.482 -14.695 1 82.25 57 GLY B C 1
ATOM 1473 O O . GLY B 1 57 ? 6.426 -0.248 -15.203 1 82.25 57 GLY B O 1
ATOM 1474 N N . ASP B 1 58 ? 5.066 -0.348 -13.445 1 83.88 58 ASP B N 1
ATOM 1475 C CA . ASP B 1 58 ? 6.086 0.182 -12.539 1 83.88 58 ASP B CA 1
ATOM 1476 C C . ASP B 1 58 ? 6.863 -0.946 -11.867 1 83.88 58 ASP B C 1
ATOM 1478 O O . ASP B 1 58 ? 7.762 -0.693 -11.062 1 83.88 58 ASP B O 1
ATOM 1482 N N . LEU B 1 59 ? 6.551 -2.23 -12.188 1 83.06 59 LEU B N 1
ATOM 1483 C CA . LEU B 1 59 ? 7.223 -3.373 -11.578 1 83.06 59 LEU B CA 1
ATOM 1484 C C . LEU B 1 59 ? 7.742 -4.332 -12.641 1 83.06 59 LEU B C 1
ATOM 1486 O O . LEU B 1 59 ? 7.82 -5.543 -12.406 1 83.06 59 LEU B O 1
ATOM 1490 N N . MET B 1 60 ? 8.055 -3.822 -13.734 1 77.81 60 MET B N 1
ATOM 1491 C CA . MET B 1 60 ? 8.445 -4.637 -14.891 1 77.81 60 MET B CA 1
ATOM 1492 C C . MET B 1 60 ? 9.695 -5.445 -14.578 1 77.81 60 MET B C 1
ATOM 1494 O O . MET B 1 60 ? 9.883 -6.539 -15.117 1 77.81 60 MET B O 1
ATOM 1498 N N . GLU B 1 61 ? 10.5 -5.066 -13.727 1 80.44 61 GLU B N 1
ATOM 1499 C CA . GLU B 1 61 ? 11.742 -5.758 -13.391 1 80.44 61 GLU B CA 1
ATOM 1500 C C . GLU B 1 61 ? 11.461 -7.098 -12.711 1 80.44 61 GLU B C 1
ATOM 1502 O O . GLU B 1 61 ? 12.336 -7.965 -12.664 1 80.44 61 GLU B O 1
ATOM 1507 N N . PHE B 1 62 ? 10.266 -7.266 -12.234 1 80.75 62 PHE B N 1
ATOM 1508 C CA . PHE B 1 62 ? 9.914 -8.492 -11.539 1 80.75 62 PHE B CA 1
ATOM 1509 C C . PHE B 1 62 ? 9.344 -9.523 -12.516 1 80.75 62 PHE B C 1
ATOM 1511 O O . PHE B 1 62 ? 9.242 -10.703 -12.18 1 80.75 62 PHE B O 1
ATOM 1518 N N . TRP B 1 63 ? 9.062 -9.148 -13.758 1 78.88 63 TRP B N 1
ATOM 1519 C CA . TRP B 1 63 ? 8.25 -9.961 -14.656 1 78.88 63 TRP B CA 1
ATOM 1520 C C . TRP B 1 63 ? 9.023 -11.18 -15.141 1 78.88 63 TRP B C 1
ATOM 1522 O O . TRP B 1 63 ? 8.43 -12.188 -15.531 1 78.88 63 TRP B O 1
ATOM 1532 N N . THR B 1 64 ? 10.273 -11.016 -15.109 1 80.31 64 THR B N 1
ATOM 1533 C CA . THR B 1 64 ? 11.055 -12.164 -15.57 1 80.31 64 THR B CA 1
ATOM 1534 C C . THR B 1 64 ? 10.82 -13.375 -14.672 1 80.31 64 THR B C 1
ATOM 1536 O O . THR B 1 64 ? 10.758 -14.508 -15.156 1 80.31 64 THR B O 1
ATOM 1539 N N . GLU B 1 65 ? 10.609 -13.133 -13.414 1 82.12 65 GLU B N 1
ATOM 1540 C CA . GLU B 1 65 ? 10.445 -14.219 -12.453 1 82.12 65 GLU B CA 1
ATOM 1541 C C . GLU B 1 65 ? 9 -14.312 -11.977 1 82.12 65 GLU B C 1
ATOM 1543 O O . GLU B 1 65 ? 8.539 -15.383 -11.57 1 82.12 65 GLU B O 1
ATOM 1548 N N . CYS B 1 66 ? 8.359 -13.234 -12.016 1 86.44 66 CYS B N 1
ATOM 1549 C CA . CYS B 1 66 ? 7.012 -13.156 -11.469 1 86.44 66 CYS B CA 1
ATOM 1550 C C . CYS B 1 66 ? 6.027 -12.625 -12.5 1 86.44 66 CYS B C 1
ATOM 1552 O O . CYS B 1 66 ? 5.738 -11.43 -12.523 1 86.44 66 CYS B O 1
ATOM 1554 N N . SER B 1 67 ? 5.605 -13.461 -13.344 1 84.25 67 SER B N 1
ATOM 1555 C CA . SER B 1 67 ? 4.664 -13.039 -14.375 1 84.25 67 SER B CA 1
ATOM 1556 C C . SER B 1 67 ? 3.412 -13.906 -14.375 1 84.25 67 SER B C 1
ATOM 1558 O O . SER B 1 67 ? 3.408 -15 -13.797 1 84.25 67 SER B O 1
ATOM 1560 N N . LEU B 1 68 ? 2.455 -13.445 -15.094 1 85.69 68 LEU B N 1
ATOM 1561 C CA . LEU B 1 68 ? 1.165 -14.125 -15.141 1 85.69 68 LEU B CA 1
ATOM 1562 C C . LEU B 1 68 ? 1.278 -15.461 -15.875 1 85.69 68 LEU B C 1
ATOM 1564 O O . LEU B 1 68 ? 0.404 -16.312 -15.742 1 85.69 68 LEU B O 1
ATOM 1568 N N . SER B 1 69 ? 2.342 -15.562 -16.547 1 83.94 69 SER B N 1
ATOM 1569 C CA . SER B 1 69 ? 2.545 -16.828 -17.234 1 83.94 69 SER B CA 1
ATOM 1570 C C . SER B 1 69 ? 2.924 -17.938 -16.25 1 83.94 69 SER B C 1
ATOM 1572 O O . SER B 1 69 ? 2.688 -19.109 -16.516 1 83.94 69 SER B O 1
ATOM 1574 N N . ASN B 1 70 ? 3.449 -17.516 -15.102 1 86.81 70 ASN B N 1
ATOM 1575 C CA . ASN B 1 70 ? 3.943 -18.516 -14.156 1 86.81 70 ASN B CA 1
ATOM 1576 C C . ASN B 1 70 ? 3.158 -18.484 -12.852 1 86.81 70 ASN B C 1
ATOM 1578 O O . ASN B 1 70 ? 3.35 -19.344 -11.984 1 86.81 70 ASN B O 1
ATOM 1582 N N . GLY B 1 71 ? 2.287 -17.562 -12.703 1 90.06 71 GLY B N 1
ATOM 1583 C CA . GLY B 1 71 ? 1.495 -17.438 -11.492 1 90.06 71 GLY B CA 1
ATOM 1584 C C . GLY B 1 71 ? 1.001 -16.031 -11.234 1 90.06 71 GLY B C 1
ATOM 1585 O O . GLY B 1 71 ? 1.262 -15.125 -12.023 1 90.06 71 GLY B O 1
ATOM 1586 N N . TRP B 1 72 ? 0.258 -15.961 -10.141 1 92.88 72 TRP B N 1
ATOM 1587 C CA . TRP B 1 72 ? -0.261 -14.633 -9.844 1 92.88 72 TRP B CA 1
ATOM 1588 C C . TRP B 1 72 ? -0.013 -14.266 -8.383 1 92.88 72 TRP B C 1
ATOM 1590 O O . TRP B 1 72 ? -0.337 -13.156 -7.949 1 92.88 72 TRP B O 1
ATOM 1600 N N . LEU B 1 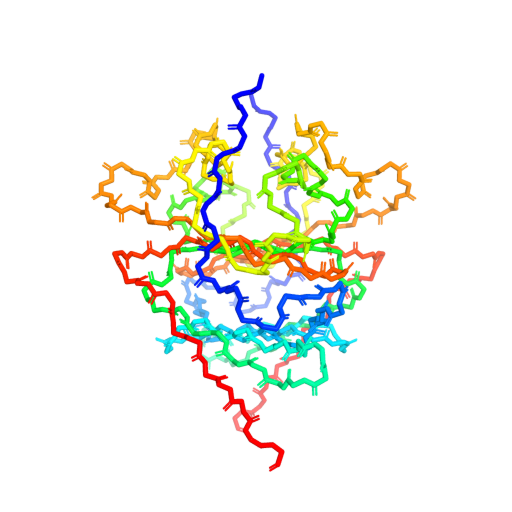73 ? 0.564 -15.188 -7.688 1 94.44 73 LEU B N 1
ATOM 1601 C CA . LEU B 1 73 ? 1.019 -14.977 -6.316 1 94.44 73 LEU B CA 1
ATOM 1602 C C . LEU B 1 73 ? 2.369 -15.641 -6.082 1 94.44 73 LEU B C 1
ATOM 1604 O O . LEU B 1 73 ? 2.512 -16.844 -6.281 1 94.44 73 LEU B O 1
ATOM 1608 N N . PHE B 1 74 ? 3.328 -14.852 -5.602 1 94.25 74 PHE B N 1
ATOM 1609 C CA . PHE B 1 74 ? 4.695 -15.344 -5.492 1 94.25 74 PHE B CA 1
ATOM 1610 C C . PHE B 1 74 ? 5.266 -15.062 -4.109 1 94.25 74 PHE B C 1
ATOM 1612 O O . PHE B 1 74 ? 5.016 -14 -3.531 1 94.25 74 PHE B O 1
ATOM 1619 N N . ARG B 1 75 ? 6.004 -15.984 -3.637 1 93.94 75 ARG B N 1
ATOM 1620 C CA . ARG B 1 75 ? 6.891 -15.719 -2.508 1 93.94 75 ARG B CA 1
ATOM 1621 C C . ARG B 1 75 ? 8.258 -15.227 -2.986 1 93.94 75 ARG B C 1
ATOM 1623 O O . ARG B 1 75 ? 8.898 -15.883 -3.812 1 93.94 75 ARG B O 1
ATOM 1630 N N . ILE B 1 76 ? 8.664 -14.062 -2.482 1 92.44 76 ILE B N 1
ATOM 1631 C CA . ILE B 1 76 ? 9.914 -13.453 -2.939 1 92.44 76 ILE B CA 1
ATOM 1632 C C . ILE B 1 76 ? 11.023 -13.75 -1.938 1 92.44 76 ILE B C 1
ATOM 1634 O O . ILE B 1 76 ? 10.898 -13.453 -0.749 1 92.44 76 ILE B O 1
ATOM 1638 N N . SER B 1 77 ? 12.078 -14.273 -2.424 1 88.31 77 SER B N 1
ATOM 1639 C CA . SER B 1 77 ? 13.172 -14.633 -1.531 1 88.31 77 SER B CA 1
ATOM 1640 C C . SER B 1 77 ? 14.32 -13.641 -1.646 1 88.31 77 SER B C 1
ATOM 1642 O O . SER B 1 77 ? 15.133 -13.508 -0.725 1 88.31 77 SER B O 1
ATOM 1644 N N . ASN B 1 78 ? 14.352 -13.008 -2.76 1 84.5 78 ASN B N 1
ATOM 1645 C CA . ASN B 1 78 ? 15.406 -12.031 -2.984 1 84.5 78 ASN B CA 1
ATOM 1646 C C . ASN B 1 78 ? 15 -10.992 -4.027 1 84.5 78 ASN B C 1
ATOM 1648 O O . ASN B 1 78 ? 14.117 -11.242 -4.848 1 84.5 78 ASN B O 1
ATOM 1652 N N . GLY B 1 79 ? 15.703 -9.781 -3.9 1 82.75 79 GLY B N 1
ATOM 1653 C CA . GLY B 1 79 ? 15.578 -8.773 -4.945 1 82.75 79 GLY B CA 1
ATOM 1654 C C . GLY B 1 79 ? 14.195 -8.148 -5.012 1 82.75 79 GLY B C 1
ATOM 1655 O O . GLY B 1 79 ? 13.766 -7.703 -6.078 1 82.75 79 GLY B O 1
ATOM 1656 N N . GLY B 1 80 ? 13.523 -8.25 -4.043 1 87.81 80 GLY B N 1
ATOM 1657 C CA . GLY B 1 80 ? 12.164 -7.727 -4.055 1 87.81 80 GLY B CA 1
ATOM 1658 C C . GLY B 1 80 ? 12.047 -6.355 -3.414 1 87.81 80 GLY B C 1
ATOM 1659 O O . GLY B 1 80 ? 12.945 -5.523 -3.553 1 87.81 80 GLY B O 1
ATOM 1660 N N . TRP B 1 81 ? 10.883 -6.109 -2.982 1 88.44 81 TRP B N 1
ATOM 1661 C CA . TRP B 1 81 ? 10.555 -4.836 -2.352 1 88.44 81 TRP B CA 1
ATOM 1662 C C . TRP B 1 81 ? 11.375 -4.625 -1.087 1 88.44 81 TRP B C 1
ATOM 1664 O O . TRP B 1 81 ? 11.781 -3.502 -0.783 1 88.44 81 TRP B O 1
ATOM 1674 N N . TYR B 1 82 ? 11.641 -5.66 -0.35 1 84.94 82 TYR B N 1
ATOM 1675 C CA . TYR B 1 82 ? 12.422 -5.57 0.881 1 84.94 82 TYR B CA 1
ATOM 1676 C C . TYR B 1 82 ? 13.773 -4.922 0.622 1 84.94 82 TYR B C 1
ATOM 1678 O O . TYR B 1 82 ? 14.211 -4.059 1.387 1 84.94 82 TYR B O 1
ATOM 1686 N N . ARG B 1 83 ? 14.359 -5.371 -0.327 1 82.25 83 ARG B N 1
ATOM 1687 C CA . ARG B 1 83 ? 15.672 -4.828 -0.652 1 82.25 83 ARG B CA 1
ATOM 1688 C C . ARG B 1 83 ? 15.586 -3.328 -0.927 1 82.25 83 ARG B C 1
ATOM 1690 O O . ARG B 1 83 ? 16.484 -2.574 -0.556 1 82.25 83 ARG B O 1
ATOM 1697 N N . GLN B 1 84 ? 14.578 -2.945 -1.562 1 82.31 84 GLN B N 1
ATOM 1698 C CA . GLN B 1 84 ? 14.375 -1.53 -1.854 1 82.31 84 GLN B CA 1
ATOM 1699 C C . GLN B 1 84 ? 14.18 -0.728 -0.571 1 82.31 84 GLN B C 1
ATOM 1701 O O . GLN B 1 84 ? 14.82 0.307 -0.375 1 82.31 84 GLN B O 1
ATOM 1706 N N . GLU B 1 85 ? 13.375 -1.234 0.333 1 82.69 85 GLU B N 1
ATOM 1707 C CA . GLU B 1 85 ? 13.133 -0.559 1.604 1 82.69 85 GLU B CA 1
ATOM 1708 C C . GLU B 1 85 ? 14.375 -0.579 2.484 1 82.69 85 GLU B C 1
ATOM 1710 O O . GLU B 1 85 ? 14.641 0.376 3.217 1 82.69 85 GLU B O 1
ATOM 1715 N N . ALA B 1 86 ? 15.07 -1.656 2.377 1 79.12 86 ALA B N 1
ATOM 1716 C CA . ALA B 1 86 ? 16.25 -1.828 3.223 1 79.12 86 ALA B CA 1
ATOM 1717 C C . ALA B 1 86 ? 17.344 -0.827 2.854 1 79.12 86 ALA B C 1
ATOM 1719 O O . ALA B 1 86 ? 18.281 -0.602 3.627 1 79.12 86 ALA B O 1
ATOM 1720 N N . GLU B 1 87 ? 17.25 -0.221 1.697 1 77.38 87 GLU B N 1
ATOM 1721 C CA . GLU B 1 87 ? 18.219 0.771 1.274 1 77.38 87 GLU B CA 1
ATOM 1722 C C . GLU B 1 87 ? 18.031 2.092 2.014 1 77.38 87 GLU B C 1
ATOM 1724 O O . GLU B 1 87 ? 18.922 2.939 2.029 1 77.38 87 GLU B O 1
ATOM 1729 N N . ARG B 1 88 ? 16.891 2.16 2.641 1 76.94 88 ARG B N 1
ATOM 1730 C CA . ARG B 1 88 ? 16.609 3.377 3.393 1 76.94 88 ARG B CA 1
ATOM 1731 C C . ARG B 1 88 ? 17.125 3.27 4.824 1 76.94 88 ARG B C 1
ATOM 1733 O O . ARG B 1 88 ? 17.031 2.209 5.445 1 76.94 88 ARG B O 1
ATOM 1740 N N . SER B 1 89 ? 17.672 4.309 5.273 1 70.81 89 SER B N 1
ATOM 1741 C CA . SER B 1 89 ? 18.203 4.316 6.629 1 70.81 89 SER B CA 1
ATOM 1742 C C . SER B 1 89 ? 17.109 4.148 7.668 1 70.81 89 SER B C 1
ATOM 1744 O O . SER B 1 89 ? 17.328 3.59 8.742 1 70.81 89 SER B O 1
ATOM 1746 N N . GLY B 1 90 ? 15.852 4.492 7.328 1 71.25 90 GLY B N 1
ATOM 1747 C CA . GLY B 1 90 ? 14.805 4.508 8.336 1 71.25 90 GLY B CA 1
ATOM 1748 C C . GLY B 1 90 ? 13.984 3.234 8.359 1 71.25 90 GLY B C 1
ATOM 1749 O O . GLY B 1 90 ? 13.047 3.109 9.156 1 71.25 90 GLY B O 1
ATOM 1750 N N . PHE B 1 91 ? 14.344 2.328 7.531 1 76.38 91 PHE B N 1
ATOM 1751 C CA . PHE B 1 91 ? 13.562 1.103 7.461 1 76.38 91 PHE B CA 1
ATOM 1752 C C . PHE B 1 91 ? 14.078 0.069 8.453 1 76.38 91 PHE B C 1
ATOM 1754 O O . PHE B 1 91 ? 15.234 -0.347 8.375 1 76.38 91 PHE B O 1
ATOM 1761 N N . MET B 1 92 ? 13.273 -0.323 9.477 1 67.69 92 MET B N 1
ATOM 1762 C CA . MET B 1 92 ? 13.68 -1.188 10.578 1 67.69 92 MET B CA 1
ATOM 1763 C C . MET B 1 92 ? 13.078 -2.582 10.43 1 67.69 92 MET B C 1
ATOM 1765 O O . MET B 1 92 ? 13.469 -3.51 11.141 1 67.69 92 MET B O 1
ATOM 1769 N N . ALA B 1 93 ? 11.969 -2.736 9.688 1 60.31 93 ALA B N 1
ATOM 1770 C CA . ALA B 1 93 ? 11.227 -3.994 9.672 1 60.31 93 ALA B CA 1
ATOM 1771 C C . ALA B 1 93 ? 12.172 -5.191 9.625 1 60.31 93 ALA B C 1
ATOM 1773 O O . ALA B 1 93 ? 11.867 -6.25 10.18 1 60.31 93 ALA B O 1
ATOM 1774 N N . SER B 1 94 ? 13.445 -5.109 8.984 1 56 94 SER B N 1
ATOM 1775 C CA . SER B 1 94 ? 14.328 -6.266 8.805 1 56 94 SER B CA 1
ATOM 1776 C C . SER B 1 94 ? 15.023 -6.633 10.109 1 56 94 SER B C 1
ATOM 1778 O O . SER B 1 94 ? 15.555 -7.734 10.25 1 56 94 SER B O 1
ATOM 1780 N N . ALA B 1 95 ? 15.289 -5.688 11.008 1 55.09 95 ALA B N 1
ATOM 1781 C CA . ALA B 1 95 ? 16.359 -6.039 11.93 1 55.09 95 ALA B CA 1
ATOM 1782 C C . ALA B 1 95 ? 16 -7.277 12.75 1 55.09 95 ALA B C 1
ATOM 1784 O O . ALA B 1 95 ? 16.875 -8.031 13.172 1 55.09 95 ALA B O 1
ATOM 1785 N N . ASN B 1 96 ? 14.68 -7.531 12.953 1 56.44 96 ASN B N 1
ATOM 1786 C CA . ASN B 1 96 ? 14.523 -8.617 13.906 1 56.44 96 ASN B CA 1
ATOM 1787 C C . ASN B 1 96 ? 13.406 -9.578 13.492 1 56.44 96 ASN B C 1
ATOM 1789 O O . ASN B 1 96 ? 13.07 -10.5 14.234 1 56.44 96 ASN B O 1
ATOM 1793 N N . LEU B 1 97 ? 12.766 -9.328 12.32 1 61.59 97 LEU B N 1
ATOM 1794 C CA . LEU B 1 97 ? 11.609 -10.18 12.062 1 61.59 97 LEU B CA 1
ATOM 1795 C C . LEU B 1 97 ? 11.844 -11.047 10.828 1 61.59 97 LEU B C 1
ATOM 1797 O O . LEU B 1 97 ? 12.523 -10.633 9.891 1 61.59 97 LEU B O 1
ATOM 1801 N N . LYS B 1 98 ? 11.711 -12.422 11.102 1 75.81 98 LYS B N 1
ATOM 1802 C CA . LYS B 1 98 ? 11.617 -13.289 9.93 1 75.81 98 LYS B CA 1
ATOM 1803 C C . LYS B 1 98 ? 10.531 -12.805 8.969 1 75.81 98 LYS B C 1
ATOM 1805 O O . LYS B 1 98 ? 9.414 -13.32 8.984 1 75.81 98 LYS B O 1
ATOM 1810 N N . LEU B 1 99 ? 10.773 -11.805 8.227 1 86 99 LEU B N 1
ATOM 1811 C CA . LEU B 1 99 ? 9.844 -11.164 7.312 1 86 99 LEU B CA 1
ATOM 1812 C C . LEU B 1 99 ? 9.75 -11.93 6 1 86 99 LEU B C 1
ATOM 1814 O O . LEU B 1 99 ? 10.766 -12.312 5.43 1 86 99 LEU B O 1
ATOM 1818 N N . GLN B 1 100 ? 8.523 -12.312 5.723 1 91.12 100 GLN B N 1
ATOM 1819 C CA . GLN B 1 100 ? 8.273 -12.898 4.41 1 91.12 100 GLN B CA 1
ATOM 1820 C C . GLN B 1 100 ? 7.742 -11.852 3.436 1 91.12 100 GLN B C 1
ATOM 1822 O O . GLN B 1 100 ? 6.98 -10.961 3.826 1 91.12 100 GLN B O 1
ATOM 1827 N N . GLU B 1 101 ? 8.188 -12.008 2.262 1 93.31 101 GLU B N 1
ATOM 1828 C CA . GLU B 1 101 ? 7.77 -11.086 1.212 1 93.31 101 GLU B CA 1
ATOM 1829 C C . GLU B 1 101 ? 6.977 -11.812 0.124 1 93.31 101 GLU B C 1
ATOM 1831 O O . GLU B 1 101 ? 7.375 -12.883 -0.328 1 93.31 101 GLU B O 1
ATOM 1836 N N . TYR B 1 102 ? 5.879 -11.234 -0.287 1 94.56 102 TYR B N 1
ATOM 1837 C CA . TYR B 1 102 ? 5.051 -11.766 -1.36 1 94.56 102 TYR B CA 1
ATOM 1838 C C . TYR B 1 102 ? 4.785 -10.711 -2.422 1 94.56 102 TYR B C 1
ATOM 1840 O O . TYR B 1 102 ? 4.863 -9.508 -2.146 1 94.56 102 TYR B O 1
ATOM 1848 N N . LEU B 1 103 ? 4.516 -11.203 -3.561 1 95.31 103 LEU B N 1
ATOM 1849 C CA . LEU B 1 103 ? 4.125 -10.344 -4.672 1 95.31 103 LEU B CA 1
ATOM 1850 C C . LEU B 1 103 ? 2.904 -10.906 -5.391 1 95.31 103 LEU B C 1
ATOM 1852 O O . LEU B 1 103 ? 2.932 -12.039 -5.879 1 95.31 103 LEU B O 1
ATOM 1856 N N . LEU B 1 104 ? 1.839 -10.18 -5.316 1 95.5 104 LEU B N 1
ATOM 1857 C CA . LEU B 1 104 ? 0.644 -10.469 -6.098 1 95.5 104 LEU B CA 1
ATOM 1858 C C . LEU B 1 104 ? 0.627 -9.664 -7.391 1 95.5 104 LEU B C 1
ATOM 1860 O O . LEU B 1 104 ? 0.721 -8.438 -7.363 1 95.5 104 LEU B O 1
ATOM 1864 N N . VAL B 1 105 ? 0.533 -10.375 -8.477 1 93.75 105 VAL B N 1
ATOM 1865 C CA . VAL B 1 105 ? 0.599 -9.703 -9.773 1 93.75 105 VAL B CA 1
ATOM 1866 C C . VAL B 1 105 ? -0.742 -9.836 -10.492 1 93.75 105 VAL B C 1
ATOM 1868 O O . VAL B 1 105 ? -1.374 -10.898 -10.453 1 93.75 105 VAL B O 1
ATOM 1871 N N . SER B 1 106 ? -1.226 -8.805 -11.094 1 93.69 106 SER B N 1
ATOM 1872 C CA . SER B 1 106 ? -2.387 -8.766 -11.977 1 93.69 106 SER B CA 1
ATOM 1873 C C . SER B 1 106 ? -2.1 -7.953 -13.234 1 93.69 106 SER B C 1
ATOM 1875 O O . SER B 1 106 ? -0.963 -7.531 -13.461 1 93.69 106 SER B O 1
ATOM 1877 N N . ARG B 1 107 ? -3.061 -7.809 -14.078 1 91.5 107 ARG B N 1
ATOM 1878 C CA . ARG B 1 107 ? -2.877 -7.066 -15.32 1 91.5 107 ARG B CA 1
ATOM 1879 C C . ARG B 1 107 ? -2.635 -5.586 -15.047 1 91.5 107 ARG B C 1
ATOM 1881 O O . ARG B 1 107 ? -1.944 -4.91 -15.812 1 91.5 107 ARG B O 1
ATOM 1888 N N . ASN B 1 108 ? -3.137 -5.105 -13.922 1 91.06 108 ASN B N 1
ATOM 1889 C CA . ASN B 1 108 ? -2.992 -3.68 -13.641 1 91.06 108 ASN B CA 1
ATOM 1890 C C . ASN B 1 108 ? -2.309 -3.438 -12.297 1 91.06 108 ASN B C 1
ATOM 1892 O O . ASN B 1 108 ? -1.132 -3.076 -12.25 1 91.06 108 ASN B O 1
ATOM 1896 N N . GLU B 1 109 ? -2.932 -3.762 -11.242 1 93.75 109 GLU B N 1
ATOM 1897 C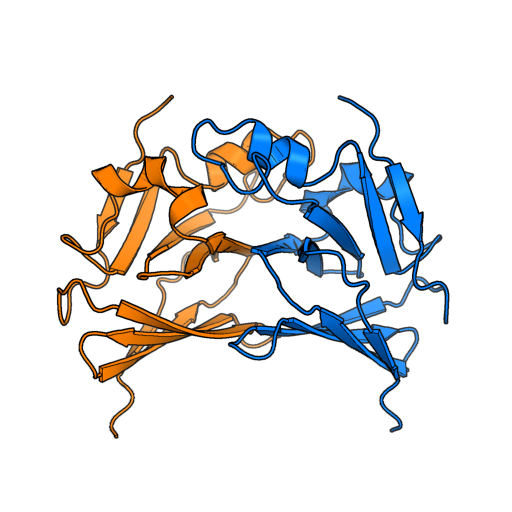 CA . GLU B 1 109 ? -2.375 -3.504 -9.914 1 93.75 109 GLU B CA 1
ATOM 1898 C C . GLU B 1 109 ? -1.517 -4.672 -9.438 1 93.75 109 GLU B C 1
ATOM 1900 O O . GLU B 1 109 ? -1.92 -5.832 -9.555 1 93.75 109 GLU B O 1
ATOM 1905 N N . CYS B 1 110 ? -0.379 -4.398 -8.969 1 95.12 110 CYS B N 1
ATOM 1906 C CA . CYS B 1 110 ? 0.484 -5.363 -8.297 1 95.12 110 CYS B CA 1
ATOM 1907 C C . CYS B 1 110 ? 0.715 -4.965 -6.844 1 95.12 110 CYS B C 1
ATOM 1909 O O . CYS B 1 110 ? 0.867 -3.779 -6.535 1 95.12 110 CYS B O 1
ATOM 1911 N N . VAL B 1 111 ? 0.79 -5.953 -6.012 1 96.94 111 VAL B N 1
ATOM 1912 C CA . VAL B 1 111 ? 0.875 -5.672 -4.582 1 96.94 111 VAL B CA 1
ATOM 1913 C C . VAL B 1 111 ? 2.029 -6.461 -3.969 1 96.94 111 VAL B C 1
ATOM 1915 O O . VAL B 1 111 ? 2.08 -7.688 -4.078 1 96.94 111 VAL B O 1
ATOM 1918 N N . SER B 1 112 ? 2.98 -5.77 -3.377 1 95.75 112 SER B N 1
ATOM 1919 C CA . SER B 1 112 ? 3.996 -6.379 -2.527 1 95.75 112 SER B CA 1
ATOM 1920 C C . SER B 1 112 ? 3.568 -6.375 -1.063 1 95.75 112 SER B C 1
ATOM 1922 O O . SER B 1 112 ? 3.025 -5.383 -0.573 1 95.75 112 SER B O 1
ATOM 1924 N N . VAL B 1 113 ? 3.801 -7.48 -0.389 1 95.88 113 VAL B N 1
AT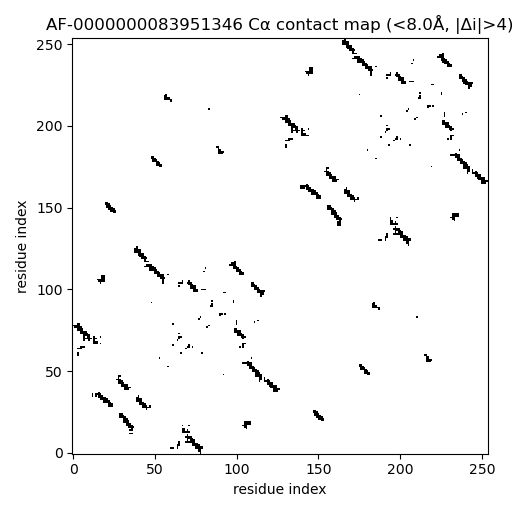OM 1925 C CA . VAL B 1 113 ? 3.35 -7.602 0.993 1 95.88 113 VAL B CA 1
ATOM 1926 C C . VAL B 1 113 ? 4.48 -8.141 1.862 1 95.88 113 VAL B C 1
ATOM 1928 O O . VAL B 1 113 ? 5.164 -9.094 1.48 1 95.88 113 VAL B O 1
ATOM 1931 N N . PHE B 1 114 ? 4.676 -7.438 2.967 1 93.94 114 PHE B N 1
ATOM 1932 C CA . PHE B 1 114 ? 5.504 -7.953 4.047 1 93.94 114 PHE B CA 1
ATOM 1933 C C . PHE B 1 114 ? 4.645 -8.547 5.156 1 93.94 114 PHE B C 1
ATOM 1935 O O . PHE B 1 114 ? 3.756 -7.879 5.684 1 93.94 114 PHE B O 1
ATOM 1942 N N . CYS B 1 115 ? 4.809 -9.758 5.484 1 91.56 115 CYS B N 1
ATOM 1943 C CA . CYS B 1 115 ? 4.117 -10.406 6.598 1 91.56 115 CYS B CA 1
ATOM 1944 C C . CYS B 1 115 ? 5.102 -11.156 7.484 1 91.56 115 CYS B C 1
ATOM 1946 O O . CYS B 1 115 ? 6.207 -11.492 7.051 1 91.56 115 CYS B O 1
ATOM 1948 N N . GLU B 1 116 ? 4.527 -11.328 8.656 1 88.44 116 GLU B N 1
ATOM 1949 C CA . GLU B 1 116 ? 5.281 -12.227 9.531 1 88.44 116 GLU B CA 1
ATOM 1950 C C . GLU B 1 116 ? 4.914 -13.688 9.273 1 88.44 116 GLU B C 1
ATOM 1952 O O . GLU B 1 116 ? 3.73 -14.031 9.227 1 88.44 116 GLU B O 1
ATOM 1957 N N . GLN B 1 117 ? 5.738 -14.648 9.133 1 75.38 117 GLN B N 1
ATOM 1958 C CA . GLN B 1 117 ? 5.898 -16.094 9.062 1 75.38 117 GLN B CA 1
ATOM 1959 C C . GLN B 1 117 ? 4.691 -16.75 8.391 1 75.38 117 GLN B C 1
ATOM 1961 O O . GLN B 1 117 ? 4.809 -17.828 7.812 1 75.38 117 GLN B O 1
ATOM 1966 N N . ASP B 1 118 ? 3.463 -16.172 8.367 1 80.88 118 ASP B N 1
ATOM 1967 C CA . ASP B 1 118 ? 2.311 -16.906 7.852 1 80.88 118 ASP B CA 1
ATOM 1968 C C . ASP B 1 118 ? 2.166 -16.719 6.344 1 80.88 118 ASP B C 1
ATOM 1970 O O . ASP B 1 118 ? 2.338 -15.617 5.832 1 80.88 118 ASP B O 1
ATOM 1974 N N . GLU B 1 119 ? 1.926 -17.906 5.727 1 90.5 119 GLU B N 1
ATOM 1975 C CA . GLU B 1 119 ? 1.589 -17.859 4.309 1 90.5 119 GLU B CA 1
ATOM 1976 C C . GLU B 1 119 ? 0.178 -17.312 4.098 1 90.5 119 GLU B C 1
ATOM 1978 O O . GLU B 1 119 ? -0.719 -17.578 4.902 1 90.5 119 GLU B O 1
ATOM 1983 N N . PRO B 1 120 ? 0.038 -16.594 3.049 1 95.44 120 PRO B N 1
ATOM 1984 C CA . PRO B 1 120 ? -1.317 -16.109 2.771 1 95.44 120 PRO B CA 1
ATOM 1985 C C . PRO B 1 120 ? -2.295 -17.25 2.475 1 95.44 120 PRO B C 1
ATOM 1987 O O . PRO B 1 120 ? -1.881 -18.328 2.053 1 95.44 120 PRO B O 1
ATOM 1990 N N . LYS B 1 121 ? -3.557 -17.031 2.775 1 94.94 121 LYS B N 1
ATOM 1991 C CA . LYS B 1 121 ? -4.637 -17.953 2.461 1 94.94 121 LYS B CA 1
ATOM 1992 C C . LYS B 1 121 ? -5.414 -17.5 1.229 1 94.94 121 LYS B C 1
ATOM 1994 O O . LYS B 1 121 ? -5.812 -16.344 1.135 1 94.94 121 LYS B O 1
ATOM 1999 N N . VAL B 1 122 ? -5.543 -18.359 0.319 1 94.69 122 VAL B N 1
ATOM 2000 C CA . VAL B 1 122 ? -6.328 -18.078 -0.879 1 94.69 122 VAL B CA 1
ATOM 2001 C C . VAL B 1 122 ? -7.691 -18.766 -0.771 1 94.69 122 VAL B C 1
ATOM 2003 O O . VAL B 1 122 ? -7.77 -19.984 -0.586 1 94.69 122 VAL B O 1
ATOM 2006 N N . HIS B 1 123 ? -8.711 -17.984 -0.834 1 95.06 123 HIS B N 1
ATOM 2007 C CA . HIS B 1 123 ? -10.078 -18.5 -0.812 1 95.06 123 HIS B CA 1
ATOM 2008 C C . HIS B 1 123 ? -10.797 -18.188 -2.121 1 95.06 123 HIS B C 1
ATOM 2010 O O . HIS B 1 123 ? -10.875 -17.031 -2.537 1 95.06 123 HIS B O 1
ATOM 2016 N N . TRP B 1 124 ? -11.297 -19.234 -2.756 1 94.25 124 TRP B N 1
ATOM 2017 C CA . TRP B 1 124 ? -12.086 -19.031 -3.971 1 94.25 124 TRP B CA 1
ATOM 2018 C C . TRP B 1 124 ? -13.555 -18.797 -3.639 1 94.25 124 TRP B C 1
ATOM 2020 O O . TRP B 1 124 ? -14.164 -19.578 -2.906 1 94.25 124 TRP B O 1
ATOM 2030 N N . LEU B 1 125 ? -13.898 -17.594 -4.117 1 90 125 LEU B N 1
ATOM 2031 C CA . LEU B 1 125 ? -15.258 -17.172 -3.779 1 90 125 LEU B CA 1
ATOM 2032 C C . LEU B 1 125 ? -16.266 -17.734 -4.773 1 90 125 LEU B C 1
ATOM 2034 O O . LEU B 1 125 ? -16 -17.781 -5.977 1 90 125 LEU B O 1
ATOM 2038 N N . LYS B 1 126 ? -17.078 -18.688 -4.391 1 77.5 126 LYS B N 1
ATOM 2039 C CA . LYS B 1 126 ? -18.094 -19.312 -5.23 1 77.5 126 LYS B CA 1
ATOM 2040 C C . LYS B 1 126 ? -19.156 -18.281 -5.633 1 77.5 126 LYS B C 1
ATOM 2042 O O . LYS B 1 126 ? -19.5 -17.406 -4.848 1 77.5 126 LYS B O 1
ATOM 2047 N N . ASP B 1 127 ? -19.328 -18.016 -7.027 1 60.38 127 ASP B N 1
ATOM 2048 C CA . ASP B 1 127 ? -20.484 -17.25 -7.473 1 60.38 127 ASP B CA 1
ATOM 2049 C C . ASP B 1 127 ? -21.766 -17.734 -6.809 1 60.38 127 ASP B C 1
ATOM 2051 O O . ASP B 1 127 ? -21.859 -18.906 -6.426 1 60.38 127 ASP B O 1
#

pLDDT: mean 86.54, std 11.26, range [44.34, 98.75]

Organism: NCBI:txid38313

Sequence (254 aa):
MLETKGLPIATDYLGDEVRFIRLCYDSQGLDIELSVEGSRALVHFDSVVGFRMLDEGDLMEFWTECSLSNGWLFRISNGGWYRQEAERSGFMASANLKLQEYLLVSRNECVSVFCEQDEPKVHWLKDMLETKGLPIATDYLGDEVRFIRLCYDSQGLDIELSVEGSRALVHFDSVVGFRMLDEGDLMEFWTECSLSNGWLFRISNGGWYRQEAERSGFMASANLKLQEYLLVSRNECVSVFCEQDEPKVHWLKD

Solvent-accessible surface area (backbone atoms only — not comparable to full-atom values): 13201 Å² total; per-residue (Å²): 127,73,70,47,40,47,45,62,73,40,59,74,69,64,42,79,48,28,40,65,53,37,39,41,35,43,92,87,22,36,39,39,33,32,31,42,68,82,42,38,34,37,38,36,35,48,63,62,56,32,38,36,39,35,40,38,73,40,47,51,73,40,41,86,54,56,28,41,87,67,18,41,30,26,41,40,81,37,55,45,68,62,56,60,47,59,71,36,91,35,42,47,74,67,80,81,44,75,67,40,37,34,38,36,52,32,70,43,50,24,36,40,38,33,20,44,82,58,76,65,46,80,44,74,53,78,132,127,72,69,48,40,46,46,62,73,38,61,74,66,65,41,78,48,27,39,66,53,36,38,39,35,42,94,87,21,38,40,37,35,33,32,42,66,83,41,39,34,36,38,38,36,49,62,62,57,31,36,35,40,35,41,38,72,40,47,52,73,42,40,86,52,57,28,40,88,67,17,41,28,26,42,40,79,36,56,46,67,64,57,60,48,60,71,38,89,36,42,48,74,67,82,80,45,74,67,39,37,34,37,36,51,32,70,42,50,23,36,40,37,34,20,44,80,59,76,64,46,77,42,74,53,77,130

Nearest PDB structures (foldseek):
  3u1w-assembly2_C  TM=2.957E-01  e=9.691E-02  Parabacteroides distasonis ATCC 8503
  5l21-assembly1_A  TM=2.249E-01  e=6.051E+00  Clostridium botulinum A str. Hall
  3v0b-assembly1_A  TM=2.279E-01  e=6.394E+00  Clostridium botulinum
  5tpb-assembly1_A  TM=1.344E-01  e=5.129E+00  Clostridium botulinum
  3u1w-assembly2_C  TM=2.957E-01  e=1.091E-01  Parabacteroides distasonis ATCC 8503

Secondary structure (DSSP, 8-state):
-PPPEEEEEE-TT-SS-EEEEEEEEETTEEEEEEEETTEEEEEEE-SEEEEEEEEGGG-GGGTTTS-TTT-SEEEEEESSHHHHHHTSTT--HHHH--EEEEEE--SSEEEEEEEESPPPEEEEE--/-PPPEEEEEE-TT-SS-EEEEEEEEETTEEEEEEEETTEEEEEEE-SEEEEEEEEGGG-GGGTTTS-TTT-SEEEEEESSHHHHHHTSTT--HHHH--EEEEEE--SSEEEEEEEESPPPEEEEE--

Radius of gyration: 17.49 Å; Cα contacts (8 Å, |Δi|>4): 651; chains: 2; bounding box: 42×43×37 Å